Protein AF-A0A9E1QFS7-F1 (afdb_monomer_lite)

Structure (mmCIF, N/CA/C/O backbone):
data_AF-A0A9E1QFS7-F1
#
_entry.id   AF-A0A9E1QFS7-F1
#
loop_
_atom_site.group_PDB
_atom_site.id
_atom_site.type_symbol
_atom_site.label_atom_id
_atom_site.label_alt_id
_atom_site.label_comp_id
_atom_site.label_asym_id
_atom_site.label_entity_id
_atom_site.label_seq_id
_atom_site.pdbx_PDB_ins_code
_atom_site.Cartn_x
_atom_site.Cartn_y
_atom_site.Cartn_z
_atom_site.occupancy
_atom_site.B_iso_or_equiv
_atom_site.auth_seq_id
_atom_site.auth_comp_id
_atom_site.auth_asym_id
_atom_site.auth_atom_id
_atom_site.pdbx_PDB_model_num
ATOM 1 N N . MET A 1 1 ? -72.960 -19.711 22.362 1.00 48.50 1 MET A N 1
ATOM 2 C CA . MET A 1 1 ? -72.452 -19.392 21.013 1.00 48.50 1 MET A CA 1
ATOM 3 C C . MET A 1 1 ? -71.743 -18.074 21.168 1.00 48.50 1 MET A C 1
ATOM 5 O O . MET A 1 1 ? -72.403 -17.072 21.393 1.00 48.50 1 MET A O 1
ATOM 9 N N . THR A 1 2 ? -70.423 -18.140 21.259 1.00 53.25 2 THR A N 1
ATOM 10 C CA . THR A 1 2 ? -69.568 -17.031 21.676 1.00 53.25 2 THR A CA 1
ATOM 11 C C . THR A 1 2 ? -68.681 -16.720 20.483 1.00 53.25 2 THR A C 1
ATOM 13 O O . THR A 1 2 ? -67.908 -17.585 20.073 1.00 53.25 2 THR A O 1
ATOM 16 N N . ASP A 1 3 ? -68.875 -15.545 19.893 1.00 52.28 3 ASP A N 1
ATOM 17 C CA . ASP A 1 3 ? -68.032 -15.009 1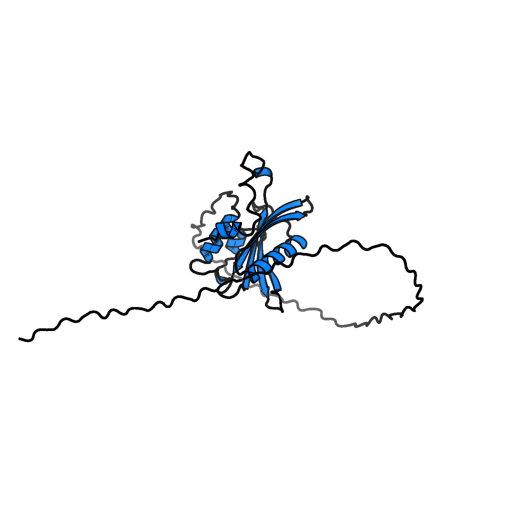8.825 1.00 52.28 3 ASP A CA 1
ATOM 18 C C . ASP A 1 3 ? -66.628 -14.702 19.367 1.00 52.28 3 ASP A C 1
ATOM 20 O O . ASP A 1 3 ? -66.515 -14.090 20.434 1.00 52.28 3 ASP A O 1
ATOM 24 N N . PRO A 1 4 ? -65.551 -15.106 18.673 1.00 66.25 4 PRO A N 1
ATOM 25 C CA . PRO A 1 4 ? -64.217 -14.599 18.945 1.00 66.25 4 PRO A CA 1
ATOM 26 C C . PRO A 1 4 ? -63.925 -13.324 18.135 1.00 66.25 4 PRO A C 1
ATOM 28 O O . PRO A 1 4 ? -64.007 -13.309 16.907 1.00 66.25 4 PRO A O 1
ATOM 31 N N . ASP A 1 5 ? -63.539 -12.276 18.863 1.00 63.22 5 ASP A N 1
ATOM 32 C CA . ASP A 1 5 ? -63.025 -11.000 18.357 1.00 63.22 5 ASP A CA 1
ATOM 33 C C . ASP A 1 5 ? -61.701 -11.145 17.569 1.00 63.22 5 ASP A C 1
ATOM 35 O O . ASP A 1 5 ? -60.875 -12.013 17.877 1.00 63.22 5 ASP A O 1
ATOM 39 N N . PRO A 1 6 ? -61.440 -10.257 16.588 1.00 64.56 6 PRO A N 1
ATOM 40 C CA . PRO A 1 6 ? -60.217 -10.254 15.795 1.00 64.56 6 PRO A CA 1
ATOM 41 C C . PRO A 1 6 ? -59.051 -9.545 16.508 1.00 64.56 6 PRO A C 1
ATOM 43 O O . PRO A 1 6 ? -59.147 -8.397 16.940 1.00 64.56 6 PRO A O 1
ATOM 46 N N . ILE A 1 7 ? -57.900 -10.219 16.562 1.00 61.34 7 ILE A N 1
ATOM 47 C CA . ILE A 1 7 ? -56.630 -9.672 17.057 1.00 61.34 7 ILE A CA 1
ATOM 48 C C . ILE A 1 7 ? -56.008 -8.785 15.968 1.00 61.34 7 ILE A C 1
ATOM 50 O O . ILE A 1 7 ? -55.655 -9.256 14.887 1.00 61.34 7 ILE A O 1
ATOM 54 N N . ALA A 1 8 ? -55.860 -7.495 16.267 1.00 60.38 8 ALA A N 1
ATOM 55 C CA . ALA A 1 8 ? -55.142 -6.533 15.438 1.00 60.38 8 ALA A CA 1
ATOM 56 C C . ALA A 1 8 ? -53.611 -6.725 15.543 1.00 60.38 8 ALA A C 1
ATOM 58 O O . ALA A 1 8 ? -53.103 -6.952 16.643 1.00 60.38 8 ALA A O 1
ATOM 59 N N . PRO A 1 9 ? -52.845 -6.582 14.444 1.00 59.72 9 PRO A N 1
ATOM 60 C CA . PRO A 1 9 ? -51.388 -6.594 14.501 1.00 59.72 9 PRO A CA 1
ATOM 61 C C . PRO A 1 9 ? -50.826 -5.222 14.911 1.00 59.72 9 PRO A C 1
ATOM 63 O O . PRO A 1 9 ? -50.999 -4.213 14.223 1.00 59.72 9 PRO A O 1
ATOM 66 N N . SER A 1 10 ? -50.115 -5.206 16.037 1.00 54.34 10 SER A N 1
ATOM 67 C CA . SER A 1 10 ? -49.333 -4.075 16.541 1.00 54.34 10 SER A CA 1
ATOM 68 C C . SER A 1 10 ? -48.181 -3.740 15.588 1.00 54.34 10 SER A C 1
ATOM 70 O O . SER A 1 10 ? -47.276 -4.541 15.373 1.00 54.34 10 SER A O 1
ATOM 72 N N . ASN A 1 11 ? -48.217 -2.538 15.019 1.00 49.16 11 ASN A N 1
ATOM 73 C CA . ASN A 1 11 ? -47.216 -2.017 14.094 1.00 49.16 11 ASN A CA 1
ATOM 74 C C . ASN A 1 11 ? -46.148 -1.231 14.883 1.00 49.16 11 ASN A C 1
ATOM 76 O O . ASN A 1 11 ? -46.324 -0.043 15.167 1.00 49.16 11 ASN A O 1
ATOM 80 N N . GLU A 1 12 ? -45.058 -1.895 15.282 1.00 58.47 12 GLU A N 1
ATOM 81 C CA . GLU A 1 12 ? -43.892 -1.249 15.903 1.00 58.47 12 GLU A CA 1
ATOM 82 C C . GLU A 1 12 ? -43.137 -0.398 14.872 1.00 58.47 12 GLU A C 1
ATOM 84 O O . GLU A 1 12 ? -42.269 -0.858 14.128 1.00 58.47 12 GLU A O 1
ATOM 89 N N . ARG A 1 13 ? -43.453 0.898 14.840 1.00 55.53 13 ARG A N 1
ATOM 90 C CA . ARG A 1 13 ? -42.687 1.900 14.094 1.00 55.53 13 ARG A CA 1
ATOM 91 C C . ARG A 1 13 ? -41.355 2.169 14.798 1.00 55.53 13 ARG A C 1
ATOM 93 O O . ARG A 1 13 ? -41.271 3.045 15.656 1.00 55.53 13 ARG A O 1
ATOM 100 N N . LYS A 1 14 ? -40.296 1.465 14.389 1.00 59.06 14 LYS A N 1
ATOM 101 C CA . LYS A 1 14 ? -38.903 1.828 14.705 1.00 59.06 14 LYS A CA 1
ATOM 102 C C . LYS A 1 14 ? -38.615 3.247 14.197 1.00 59.06 14 LYS A C 1
ATOM 104 O O . LYS A 1 14 ? -38.605 3.504 12.997 1.00 59.06 14 LYS A O 1
ATOM 109 N N . HIS A 1 15 ? -38.416 4.182 15.122 1.00 52.28 15 HIS A N 1
ATOM 110 C CA . HIS A 1 15 ? -37.942 5.532 14.829 1.00 52.28 15 HIS A CA 1
ATOM 111 C C . HIS A 1 15 ? -36.442 5.491 14.517 1.00 52.28 15 HIS A C 1
ATOM 113 O O . HIS A 1 15 ? -35.615 5.429 15.424 1.00 52.28 15 HIS A O 1
ATOM 119 N N . CYS A 1 16 ? -36.087 5.552 13.234 1.00 50.88 16 CYS A N 1
ATOM 120 C CA . CYS A 1 16 ? -34.724 5.867 12.819 1.00 50.88 16 CYS A CA 1
ATOM 121 C C . CYS A 1 16 ? -34.467 7.355 13.088 1.00 50.88 16 CYS A C 1
ATOM 123 O O . CYS A 1 16 ? -35.039 8.225 12.432 1.00 50.88 16 CYS A O 1
ATOM 125 N N . ARG A 1 17 ? -33.623 7.653 14.080 1.00 52.75 17 ARG A N 1
ATOM 126 C CA . ARG A 1 17 ? -33.055 8.994 14.256 1.00 52.75 17 ARG A CA 1
ATOM 127 C C . ARG A 1 17 ? -32.056 9.263 13.119 1.00 52.75 17 ARG A C 1
ATOM 129 O O . ARG A 1 17 ? -31.191 8.419 12.900 1.00 52.75 17 ARG A O 1
ATOM 136 N N . PRO A 1 18 ? -32.124 10.414 12.431 1.00 51.78 18 PRO A N 1
ATOM 137 C CA . PRO A 1 18 ? -31.073 10.826 11.510 1.00 51.78 18 PRO A CA 1
ATOM 138 C C . PRO A 1 18 ? -29.811 11.208 12.296 1.00 51.78 18 PRO A C 1
ATOM 140 O O . PRO A 1 18 ? -29.883 11.927 13.296 1.00 51.78 18 PRO A O 1
ATOM 143 N N . ALA A 1 19 ? -28.660 10.703 11.853 1.00 46.41 19 ALA A N 1
ATOM 144 C CA . ALA A 1 19 ? -27.355 11.075 12.386 1.00 46.41 19 ALA A CA 1
ATOM 145 C C . ALA A 1 19 ? -27.037 12.550 12.056 1.00 46.41 19 ALA A C 1
ATOM 147 O O . ALA A 1 19 ? -27.406 13.027 10.978 1.00 46.41 19 ALA A O 1
ATOM 148 N N . PRO A 1 20 ? -26.369 13.294 12.955 1.00 48.88 20 PRO A N 1
ATOM 149 C CA . PRO A 1 20 ? -25.991 14.676 12.693 1.00 48.88 20 PRO A CA 1
ATOM 150 C C . PRO A 1 20 ? -24.904 14.740 11.611 1.00 48.88 20 PRO A C 1
ATOM 152 O O . PRO A 1 20 ? -23.843 14.134 11.739 1.00 48.88 20 PRO A O 1
ATOM 155 N N . ALA A 1 21 ? -25.173 15.507 10.554 1.00 43.22 21 ALA A N 1
ATOM 156 C CA . ALA A 1 21 ? -24.196 15.859 9.535 1.00 43.22 21 ALA A CA 1
ATOM 157 C C . ALA A 1 21 ? -23.046 16.659 10.171 1.00 43.22 21 ALA A C 1
ATOM 159 O O . ALA A 1 21 ? -23.251 17.754 10.699 1.00 43.22 21 ALA A O 1
ATOM 160 N N . ALA A 1 22 ? -21.833 16.110 10.129 1.00 40.28 22 ALA A N 1
ATOM 161 C CA . ALA A 1 22 ? -20.629 16.821 10.526 1.00 40.28 22 ALA A CA 1
ATOM 162 C C . ALA A 1 22 ? -20.235 17.808 9.416 1.00 40.28 22 ALA A C 1
ATOM 164 O O . ALA A 1 22 ? -19.680 17.434 8.384 1.00 40.28 22 ALA A O 1
ATOM 165 N N . SER A 1 23 ? -20.541 19.086 9.629 1.00 40.53 23 SER A N 1
ATOM 166 C CA . SER A 1 23 ? -20.093 20.195 8.785 1.00 40.53 23 SER A CA 1
ATOM 167 C C . SER A 1 23 ? -18.574 20.379 8.886 1.00 40.53 23 SER A C 1
ATOM 169 O O . SER A 1 23 ? -18.074 21.002 9.824 1.00 40.53 23 SER A O 1
ATOM 171 N N . LEU A 1 24 ? -17.829 19.890 7.893 1.00 40.31 24 LEU A N 1
ATOM 172 C CA . LEU A 1 24 ? -16.419 20.233 7.685 1.00 40.31 24 LEU A CA 1
ATOM 173 C C . LEU A 1 24 ? -16.318 21.657 7.127 1.00 40.31 24 LEU A C 1
ATOM 175 O O . LEU A 1 24 ? -16.400 21.888 5.922 1.00 40.31 24 LEU A O 1
ATOM 179 N N . THR A 1 25 ? -16.147 22.629 8.022 1.00 39.56 25 THR A N 1
ATOM 180 C CA . THR A 1 25 ? -15.931 24.030 7.649 1.00 39.56 25 THR A CA 1
ATOM 181 C C . THR A 1 25 ? -14.449 24.383 7.785 1.00 39.56 25 THR A C 1
ATOM 183 O O . THR A 1 25 ? -13.892 24.311 8.874 1.00 39.56 25 THR A O 1
ATOM 186 N N . ARG A 1 26 ? -13.864 24.848 6.671 1.00 38.81 26 ARG A N 1
ATOM 187 C CA . ARG A 1 26 ? -12.642 25.672 6.545 1.00 38.81 26 ARG A CA 1
ATOM 188 C C . ARG A 1 26 ? -11.303 25.077 7.009 1.00 38.81 26 ARG A C 1
ATOM 190 O O . ARG A 1 26 ? -10.834 25.320 8.116 1.00 38.81 26 ARG A O 1
ATOM 197 N N . VAL A 1 27 ? -10.579 24.498 6.050 1.00 37.56 27 VAL A N 1
ATOM 198 C CA . VAL A 1 27 ? -9.108 24.508 6.058 1.00 37.56 27 VAL A CA 1
ATOM 199 C C . VAL A 1 27 ? -8.636 25.869 5.536 1.00 37.56 27 VAL A C 1
ATOM 201 O O . VAL A 1 27 ? -8.968 26.277 4.425 1.00 37.56 27 VAL A O 1
ATOM 204 N N . SER A 1 28 ? -7.903 26.595 6.379 1.00 38.22 28 SER A N 1
ATOM 205 C CA . SER A 1 28 ? -7.243 27.860 6.052 1.00 38.22 28 SER A CA 1
ATOM 206 C C . SER A 1 28 ? -5.895 27.566 5.396 1.00 38.22 28 SER A C 1
ATOM 208 O O . SER A 1 28 ? -5.009 26.990 6.028 1.00 38.22 28 SER A O 1
ATOM 210 N N . ILE A 1 29 ? -5.743 27.944 4.128 1.00 42.44 29 ILE A N 1
ATOM 211 C CA . ILE A 1 29 ? -4.489 27.814 3.384 1.00 42.44 29 ILE A CA 1
ATOM 212 C C . ILE A 1 29 ? -3.597 28.993 3.786 1.00 42.44 29 ILE A C 1
ATOM 214 O O . ILE A 1 29 ? -3.782 30.115 3.316 1.00 42.44 29 ILE A O 1
ATOM 218 N N . ARG A 1 30 ? -2.631 28.765 4.684 1.00 39.31 30 ARG A N 1
ATOM 219 C CA . ARG A 1 30 ? -1.521 29.707 4.873 1.00 39.31 30 ARG A CA 1
ATOM 220 C C . ARG A 1 30 ? -0.539 29.506 3.723 1.00 39.31 30 ARG A C 1
ATOM 222 O O . ARG A 1 30 ? 0.149 28.492 3.669 1.00 39.31 30 ARG A O 1
ATOM 229 N N . GLY A 1 31 ? -0.524 30.467 2.802 1.00 38.50 31 GLY A N 1
ATOM 230 C CA . GLY A 1 31 ? 0.455 30.549 1.724 1.00 38.50 31 GLY A CA 1
ATOM 231 C C . GLY A 1 31 ? 1.879 30.594 2.274 1.00 38.50 31 GLY A C 1
ATOM 232 O O . GLY A 1 31 ? 2.159 31.285 3.254 1.00 38.50 31 GLY A O 1
ATOM 233 N N . ALA A 1 32 ? 2.761 29.825 1.644 1.00 37.59 32 ALA A N 1
ATOM 234 C CA . ALA A 1 32 ? 4.184 29.823 1.925 1.00 37.59 32 ALA A CA 1
ATOM 235 C C . ALA A 1 32 ? 4.792 31.159 1.478 1.00 37.59 32 ALA A C 1
ATOM 237 O O . ALA A 1 32 ? 4.839 31.472 0.289 1.00 37.59 32 ALA A O 1
ATOM 238 N N . THR A 1 33 ? 5.253 31.956 2.437 1.00 43.12 33 THR A N 1
ATOM 239 C CA . THR A 1 33 ? 6.097 33.118 2.169 1.00 43.12 33 THR A CA 1
ATOM 240 C C . THR A 1 33 ? 7.484 32.615 1.770 1.00 43.12 33 THR A C 1
ATOM 242 O O . THR A 1 33 ? 8.180 31.976 2.556 1.00 43.12 33 THR A O 1
ATOM 245 N N . GLN A 1 34 ? 7.851 32.886 0.524 1.00 59.44 34 GLN A N 1
ATOM 246 C CA . GLN A 1 34 ? 9.140 32.601 -0.098 1.00 59.44 34 GLN A CA 1
ATOM 247 C C . GLN A 1 34 ? 10.301 33.249 0.690 1.00 59.44 34 GLN A C 1
ATOM 249 O O . GLN A 1 34 ? 10.239 34.453 0.963 1.00 59.44 34 GLN A O 1
ATOM 254 N N . PRO A 1 35 ? 11.366 32.510 1.058 1.00 51.75 35 PRO A N 1
ATOM 255 C CA . PRO A 1 35 ? 12.533 33.107 1.694 1.00 51.75 35 PRO A CA 1
ATOM 256 C C . PRO A 1 35 ? 13.345 33.916 0.670 1.00 51.75 35 PRO A C 1
ATOM 258 O O . PRO A 1 35 ? 13.702 33.430 -0.402 1.00 51.75 35 PRO A O 1
ATOM 261 N N . ARG A 1 36 ? 13.603 35.183 1.014 1.00 57.09 36 ARG A N 1
ATOM 262 C CA . ARG A 1 36 ? 14.487 36.112 0.293 1.00 57.09 36 ARG A CA 1
ATOM 263 C C . ARG A 1 36 ? 15.952 35.652 0.404 1.00 57.09 36 ARG A C 1
ATOM 265 O O . ARG A 1 36 ? 16.328 35.167 1.472 1.00 57.09 36 ARG A O 1
ATOM 272 N N . PRO A 1 37 ? 16.786 35.855 -0.632 1.00 60.16 37 PRO A N 1
ATOM 273 C CA . PRO A 1 37 ? 18.226 35.644 -0.520 1.00 60.16 37 PRO A CA 1
ATOM 274 C C . PRO A 1 37 ? 18.852 36.661 0.456 1.00 60.16 37 PRO A C 1
ATOM 276 O O . PRO A 1 37 ? 18.357 37.791 0.546 1.00 60.16 37 PRO A O 1
ATOM 279 N N . PRO A 1 38 ? 19.901 36.271 1.202 1.00 64.44 38 PRO A N 1
ATOM 280 C CA . PRO A 1 38 ? 20.582 37.157 2.134 1.00 64.44 38 PRO A CA 1
ATOM 281 C C . PRO A 1 38 ? 21.403 38.213 1.388 1.00 64.44 38 PRO A C 1
ATOM 283 O O . PRO A 1 38 ? 22.142 37.909 0.456 1.00 64.44 38 PRO A O 1
ATOM 286 N N . ASP A 1 39 ? 21.218 39.452 1.832 1.00 55.94 39 ASP A N 1
ATOM 287 C CA . ASP A 1 39 ? 21.938 40.652 1.421 1.00 55.94 39 ASP A CA 1
ATOM 288 C C . ASP A 1 39 ? 23.352 40.623 2.021 1.00 55.94 39 ASP A C 1
ATOM 290 O O . ASP A 1 39 ? 23.534 40.373 3.218 1.00 55.94 39 ASP A O 1
ATOM 294 N N . GLU A 1 40 ? 24.349 40.843 1.171 1.00 62.44 40 GLU A N 1
ATOM 295 C CA . GLU A 1 40 ? 25.761 40.928 1.520 1.00 62.44 40 GLU A CA 1
ATOM 296 C C . GLU A 1 40 ? 26.015 42.222 2.298 1.00 62.44 40 GLU A C 1
ATOM 298 O O . GLU A 1 40 ? 26.059 43.302 1.710 1.00 62.44 40 GLU A O 1
ATOM 303 N N . ARG A 1 41 ? 26.233 42.134 3.616 1.00 58.72 41 ARG A N 1
ATOM 304 C CA . ARG A 1 41 ? 26.958 43.176 4.356 1.00 58.72 41 ARG A CA 1
ATOM 305 C C . ARG A 1 41 ? 27.907 42.578 5.380 1.00 58.72 41 ARG A C 1
ATOM 307 O O . ARG A 1 41 ? 27.505 41.952 6.356 1.00 58.72 41 ARG A O 1
ATOM 314 N N . GLU A 1 42 ? 29.179 42.811 5.091 1.00 60.06 42 GLU A N 1
ATOM 315 C CA . GLU A 1 42 ? 30.334 42.657 5.956 1.00 60.06 42 GLU A CA 1
ATOM 316 C C . GLU A 1 42 ? 30.135 43.397 7.287 1.00 60.06 42 GLU A C 1
ATOM 318 O O . GLU A 1 42 ? 29.849 44.592 7.302 1.00 60.06 42 GLU A O 1
ATOM 323 N N . GLU A 1 43 ? 30.398 42.717 8.402 1.00 56.34 43 GLU A N 1
ATOM 324 C CA . GLU A 1 43 ? 30.988 43.366 9.570 1.00 56.34 43 GLU A CA 1
ATOM 325 C C . GLU A 1 43 ? 31.938 42.379 10.255 1.00 56.34 43 GLU A C 1
ATOM 327 O O . GLU A 1 43 ? 31.549 41.373 10.849 1.00 56.34 43 GLU A O 1
ATOM 332 N N . VAL A 1 44 ? 33.230 42.653 10.088 1.00 55.66 44 VAL A N 1
ATOM 333 C CA . VAL A 1 44 ? 34.336 41.931 10.708 1.00 55.66 44 VAL A CA 1
ATOM 334 C C . VAL A 1 44 ? 34.369 42.294 12.189 1.00 55.66 44 VAL A C 1
ATOM 336 O O . VAL A 1 44 ? 34.761 43.401 12.546 1.00 55.66 44 VAL A O 1
ATOM 339 N N . VAL A 1 45 ? 34.041 41.341 13.063 1.00 57.44 45 VAL A N 1
ATOM 340 C CA . VAL A 1 45 ? 34.381 41.427 14.489 1.00 57.44 45 VAL A CA 1
ATOM 341 C C . VAL A 1 45 ? 35.228 40.215 14.860 1.00 57.44 45 VAL A C 1
ATOM 343 O O . VAL A 1 45 ? 34.739 39.104 15.044 1.00 57.44 45 VAL A O 1
ATOM 346 N N . HIS A 1 46 ? 36.540 40.443 14.943 1.00 52.16 46 HIS A N 1
ATOM 347 C CA . HIS A 1 46 ? 37.486 39.523 15.564 1.00 52.16 46 HIS A CA 1
ATOM 348 C C . HIS A 1 46 ? 37.189 39.436 17.066 1.00 52.16 46 HIS A C 1
ATOM 350 O O . HIS A 1 46 ? 37.460 40.380 17.808 1.00 52.16 46 HIS A O 1
ATOM 356 N N . VAL A 1 47 ? 36.690 38.288 17.523 1.00 56.66 47 VAL A N 1
ATOM 357 C CA . VAL A 1 47 ? 36.671 37.932 18.946 1.00 56.66 47 VAL A CA 1
ATOM 358 C C . VAL A 1 47 ? 37.611 36.752 19.149 1.00 56.66 47 VAL A C 1
ATOM 360 O O . VAL A 1 47 ? 37.304 35.613 18.809 1.00 56.66 47 VAL A O 1
ATOM 363 N N . TYR A 1 48 ? 38.785 37.046 19.703 1.00 56.44 48 TYR A N 1
ATOM 364 C CA . TYR A 1 48 ? 39.671 36.049 20.290 1.00 56.44 48 TYR A CA 1
ATOM 365 C C . TYR A 1 48 ? 39.013 35.520 21.568 1.00 56.44 48 TYR A C 1
ATOM 367 O O . TYR A 1 48 ? 38.759 36.287 22.495 1.00 56.44 48 TYR A O 1
ATOM 375 N N . GLY A 1 49 ? 38.722 34.220 21.619 1.00 45.38 49 GLY A N 1
ATOM 376 C CA . GLY A 1 49 ? 38.011 33.622 22.748 1.00 45.38 49 GLY A CA 1
ATOM 377 C C . GLY A 1 49 ? 38.184 32.110 22.835 1.00 45.38 49 GLY A C 1
ATOM 378 O O . GLY A 1 49 ? 37.287 31.362 22.480 1.00 45.38 49 GLY A O 1
ATOM 379 N N . THR A 1 50 ? 39.366 31.705 23.297 1.00 53.06 50 THR A N 1
ATOM 380 C CA . THR A 1 50 ? 39.611 30.599 24.241 1.00 53.06 50 THR A CA 1
ATOM 381 C C . THR A 1 50 ? 38.906 29.253 23.999 1.00 53.06 50 THR A C 1
ATOM 383 O O . THR A 1 50 ? 37.762 29.038 24.390 1.00 53.06 50 THR A O 1
ATOM 386 N N . SER A 1 51 ? 39.663 28.289 23.472 1.00 50.84 51 SER A N 1
ATOM 387 C CA . SER A 1 51 ? 39.324 26.861 23.467 1.00 50.84 51 SER A CA 1
ATOM 388 C C . SER A 1 51 ? 39.231 26.287 24.889 1.00 50.84 51 SER A C 1
ATOM 390 O O . SER A 1 51 ? 40.202 26.407 25.641 1.00 50.84 51 SER A O 1
ATOM 392 N N . PRO A 1 52 ? 38.160 25.562 25.254 1.00 59.28 52 PRO A N 1
ATOM 393 C CA . PRO A 1 52 ? 38.233 24.576 26.318 1.00 59.28 52 PRO A CA 1
ATOM 394 C C . PRO A 1 52 ? 38.689 23.227 25.745 1.00 59.28 52 PRO A C 1
ATOM 396 O O . PRO A 1 52 ? 38.045 22.626 24.886 1.00 59.28 52 PRO A O 1
ATOM 399 N N . VAL A 1 53 ? 39.834 22.770 26.244 1.00 52.78 53 VAL A N 1
ATOM 400 C CA . VAL A 1 53 ? 40.327 21.395 26.139 1.00 52.78 53 VAL A CA 1
ATOM 401 C C . VAL A 1 53 ? 39.287 20.476 26.784 1.00 52.78 53 VAL A C 1
ATOM 403 O O . VAL A 1 53 ? 39.075 20.544 27.992 1.00 52.78 53 VAL A O 1
ATOM 406 N N . ILE A 1 54 ? 38.620 19.638 25.988 1.00 51.22 54 ILE A N 1
ATOM 407 C CA . ILE A 1 54 ? 37.785 18.551 26.507 1.00 51.22 54 ILE A CA 1
ATOM 408 C C . ILE A 1 54 ? 38.659 17.303 26.568 1.00 51.22 54 ILE A C 1
ATOM 410 O O . ILE A 1 54 ? 39.046 16.721 25.556 1.00 51.22 54 ILE A O 1
ATOM 414 N N . GLU A 1 55 ? 39.000 16.959 27.801 1.00 55.34 55 GLU A N 1
ATOM 415 C CA . GLU A 1 55 ? 39.750 15.789 28.218 1.00 55.34 55 GLU A CA 1
ATOM 416 C C . GLU A 1 55 ? 38.919 14.520 27.976 1.00 55.34 55 GLU A C 1
ATOM 418 O O . GLU A 1 55 ? 37.846 14.324 28.550 1.00 55.34 55 GLU A O 1
ATOM 423 N N . ALA A 1 56 ? 39.408 13.661 27.082 1.00 45.59 56 ALA A N 1
ATOM 424 C CA . ALA A 1 56 ? 38.838 12.351 26.816 1.00 45.59 56 ALA A CA 1
ATOM 425 C C . ALA A 1 56 ? 39.171 11.401 27.976 1.00 45.59 56 ALA A C 1
ATOM 427 O O . ALA A 1 56 ? 40.279 10.871 28.058 1.00 45.59 56 ALA A O 1
ATOM 428 N N . GLN A 1 57 ? 38.207 11.158 28.862 1.00 49.09 57 GLN A N 1
ATOM 429 C CA . GLN A 1 57 ? 38.300 10.068 29.830 1.00 49.09 57 GLN A CA 1
ATOM 430 C C . GLN A 1 57 ? 37.822 8.766 29.183 1.00 49.09 57 GLN A C 1
ATOM 432 O O . GLN A 1 57 ? 36.628 8.502 29.046 1.00 49.09 57 GLN A O 1
ATOM 437 N N . ALA A 1 58 ? 38.791 7.948 28.775 1.00 43.25 58 ALA A N 1
ATOM 438 C CA . ALA A 1 58 ? 38.587 6.552 28.430 1.00 43.25 58 ALA A CA 1
ATOM 439 C C . ALA A 1 58 ? 38.385 5.742 29.721 1.00 43.25 58 ALA A C 1
ATOM 441 O O . ALA A 1 58 ? 39.340 5.440 30.437 1.00 43.25 58 ALA A O 1
ATOM 442 N N . ALA A 1 59 ? 37.136 5.388 30.022 1.00 50.34 59 ALA A N 1
ATOM 443 C CA . ALA A 1 59 ? 36.833 4.407 31.054 1.00 50.34 59 ALA A CA 1
ATOM 444 C C . ALA A 1 59 ? 37.064 2.999 30.493 1.00 50.34 59 ALA A C 1
ATOM 446 O O . ALA A 1 59 ? 36.273 2.460 29.719 1.00 50.34 59 ALA A O 1
ATOM 447 N N . VAL A 1 60 ? 38.192 2.427 30.901 1.00 49.91 60 VAL A N 1
ATOM 448 C CA . VAL A 1 60 ? 38.506 1.003 30.834 1.00 49.91 60 VAL A CA 1
ATOM 449 C C . VAL A 1 60 ? 37.537 0.264 31.758 1.00 49.91 60 VAL A C 1
ATOM 451 O O . VAL A 1 60 ? 37.603 0.429 32.973 1.00 49.91 60 VAL A O 1
ATOM 454 N N . ILE A 1 61 ? 36.662 -0.574 31.202 1.00 53.19 61 ILE A N 1
ATOM 455 C CA . ILE A 1 61 ? 36.059 -1.681 31.950 1.00 53.19 61 ILE A CA 1
ATOM 456 C C . ILE A 1 61 ? 36.395 -2.960 31.198 1.00 53.19 61 ILE A C 1
ATOM 458 O O . ILE A 1 61 ? 35.887 -3.238 30.113 1.00 53.19 61 ILE A O 1
ATOM 462 N N . ALA A 1 62 ? 37.323 -3.693 31.799 1.00 45.75 62 ALA A N 1
ATOM 463 C CA . ALA A 1 62 ? 37.607 -5.075 31.503 1.00 45.75 62 ALA A CA 1
ATOM 464 C C . ALA A 1 62 ? 36.584 -5.989 32.196 1.00 45.75 62 ALA A C 1
ATOM 466 O O . ALA A 1 62 ? 36.013 -5.636 33.226 1.00 45.75 62 ALA A O 1
ATOM 467 N N . ASP A 1 63 ? 36.511 -7.202 31.653 1.00 40.62 63 ASP A N 1
ATOM 468 C CA . ASP A 1 63 ? 36.190 -8.451 32.344 1.00 40.62 63 ASP A CA 1
ATOM 469 C C . ASP A 1 63 ? 34.701 -8.821 32.489 1.00 40.62 63 ASP A C 1
ATOM 471 O O . ASP A 1 63 ? 33.976 -8.328 33.347 1.00 40.62 63 ASP A O 1
ATOM 475 N N . ASN A 1 64 ? 34.242 -9.796 31.700 1.00 43.84 64 ASN A N 1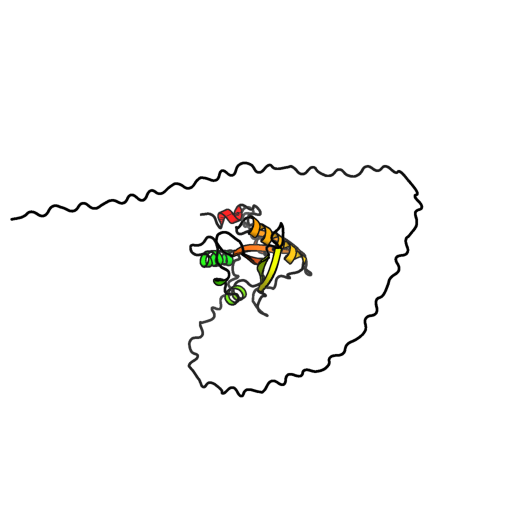
ATOM 476 C CA . ASN A 1 64 ? 34.243 -11.160 32.224 1.00 43.84 64 ASN A CA 1
ATOM 477 C C . ASN A 1 64 ? 33.874 -12.205 31.169 1.00 43.84 64 ASN A C 1
ATOM 479 O O . ASN A 1 64 ? 32.874 -12.132 30.455 1.00 43.84 64 ASN A O 1
ATOM 483 N N . SER A 1 65 ? 34.719 -13.222 31.154 1.00 45.16 65 SER A N 1
ATOM 484 C CA . SER A 1 65 ? 34.567 -14.518 30.517 1.00 45.16 65 SER A CA 1
ATOM 485 C C . SER A 1 65 ? 33.203 -15.165 30.777 1.00 45.16 65 SER A C 1
ATOM 487 O O . SER A 1 65 ? 32.774 -15.281 31.922 1.00 45.16 65 SER A O 1
ATOM 489 N N . ASN A 1 66 ? 32.585 -15.730 29.737 1.00 41.16 66 ASN A N 1
ATOM 490 C CA . ASN A 1 66 ? 31.755 -16.919 29.925 1.00 41.16 66 ASN A CA 1
ATOM 491 C C . ASN A 1 66 ? 31.809 -17.831 28.687 1.00 41.16 66 ASN A C 1
ATOM 493 O O . ASN A 1 66 ? 31.120 -17.579 27.695 1.00 41.16 66 ASN A O 1
ATOM 497 N N . PRO A 1 67 ? 32.651 -18.879 28.697 1.00 51.78 67 PRO A N 1
ATOM 498 C CA . PRO A 1 67 ? 32.633 -19.906 27.677 1.00 51.78 67 PRO A CA 1
ATOM 499 C C . PRO A 1 67 ? 31.650 -21.017 28.075 1.00 51.78 67 PRO A C 1
ATOM 501 O O . PRO A 1 67 ? 31.610 -21.455 29.219 1.00 51.78 67 PRO A O 1
ATOM 504 N N . SER A 1 68 ? 30.989 -21.588 27.069 1.00 43.88 68 SER A N 1
ATOM 505 C CA . SER A 1 68 ? 30.422 -22.948 27.095 1.00 43.88 68 SER A CA 1
ATOM 506 C C . SER A 1 68 ? 29.027 -23.129 27.702 1.00 43.88 68 SER A C 1
ATOM 508 O O . SER A 1 68 ? 28.878 -23.501 28.858 1.00 43.88 68 SER A O 1
ATOM 510 N N . LEU A 1 69 ? 28.005 -23.120 26.842 1.00 45.09 69 LEU A N 1
ATOM 511 C CA . LEU A 1 69 ? 26.901 -24.078 26.961 1.00 45.09 69 LEU A CA 1
ATOM 512 C C . LEU A 1 69 ? 26.578 -24.663 25.583 1.00 45.09 69 LEU A C 1
ATOM 514 O O . LEU A 1 69 ? 25.699 -24.203 24.857 1.00 45.09 69 LEU A O 1
ATOM 518 N N . ARG A 1 70 ? 27.313 -25.724 25.232 1.00 44.47 70 ARG A N 1
ATOM 519 C CA . ARG A 1 70 ? 26.891 -26.697 24.222 1.00 44.47 70 ARG A CA 1
ATOM 520 C C . ARG A 1 70 ? 25.602 -27.360 24.715 1.00 44.47 70 ARG A C 1
ATOM 522 O O . ARG A 1 70 ? 25.654 -28.231 25.579 1.00 44.47 70 ARG A O 1
ATOM 529 N N . ARG A 1 71 ? 24.451 -26.986 24.153 1.00 40.22 71 ARG A N 1
ATOM 530 C CA . ARG A 1 71 ? 23.258 -27.842 24.200 1.00 40.22 71 ARG A CA 1
ATOM 531 C C . ARG A 1 71 ? 23.403 -28.919 23.135 1.00 40.22 71 ARG A C 1
ATOM 533 O O . ARG A 1 71 ? 23.261 -28.661 21.945 1.00 40.22 71 ARG A O 1
ATOM 540 N N . VAL A 1 72 ? 23.716 -30.123 23.596 1.00 46.00 72 VAL A N 1
ATOM 541 C CA . VAL A 1 72 ? 23.526 -31.360 22.843 1.00 46.00 72 VAL A CA 1
ATOM 542 C C . VAL A 1 72 ? 22.021 -31.613 22.801 1.00 46.00 72 VAL A C 1
ATOM 544 O O . VAL A 1 72 ? 21.403 -31.852 23.836 1.00 46.00 72 VAL A O 1
ATOM 547 N N . PHE A 1 73 ? 21.425 -31.510 21.617 1.00 40.84 73 PHE A N 1
ATOM 548 C CA . PHE A 1 73 ? 20.058 -31.963 21.393 1.00 40.84 73 PHE A CA 1
ATOM 549 C C . PHE A 1 73 ? 20.064 -33.493 21.247 1.00 40.84 73 PHE A C 1
ATOM 551 O O . PHE A 1 73 ? 20.848 -34.015 20.451 1.00 40.84 73 PHE A O 1
ATOM 558 N N . PRO A 1 74 ? 19.223 -34.233 21.989 1.00 49.25 74 PRO A N 1
ATOM 559 C CA . PRO A 1 74 ? 19.030 -35.653 21.741 1.00 49.25 74 PRO A CA 1
ATOM 560 C C . PRO A 1 74 ? 18.309 -35.849 20.401 1.00 49.25 74 PRO A C 1
ATOM 562 O O . PRO A 1 74 ? 17.254 -35.266 20.152 1.00 49.25 74 PRO A O 1
ATOM 565 N N . ALA A 1 75 ? 18.894 -36.682 19.540 1.00 43.44 75 ALA A N 1
ATOM 566 C CA . ALA A 1 75 ? 18.292 -37.129 18.294 1.00 43.44 75 ALA A CA 1
ATOM 567 C C . ALA A 1 75 ? 17.032 -37.957 18.598 1.00 43.44 75 ALA A C 1
ATOM 569 O O . ALA A 1 75 ? 17.109 -39.122 18.989 1.00 43.44 75 ALA A O 1
ATOM 570 N N . ALA A 1 76 ? 15.862 -37.344 18.428 1.00 39.97 76 ALA A N 1
ATOM 571 C CA . ALA A 1 76 ? 14.596 -38.054 18.412 1.00 39.97 76 ALA A CA 1
ATOM 572 C C . ALA A 1 76 ? 14.435 -38.740 17.048 1.00 39.97 76 ALA A C 1
ATOM 574 O O . ALA A 1 76 ? 14.151 -38.097 16.036 1.00 39.97 76 ALA A O 1
ATOM 575 N N . ASN A 1 77 ? 14.618 -40.062 17.040 1.00 48.12 77 ASN A N 1
ATOM 576 C CA . ASN A 1 77 ? 14.199 -40.954 15.963 1.00 48.12 77 ASN A CA 1
ATOM 577 C C . ASN A 1 77 ? 12.699 -40.770 15.706 1.00 48.12 77 ASN A C 1
ATOM 579 O O . ASN A 1 77 ? 11.858 -41.373 16.376 1.00 48.12 77 ASN A O 1
ATOM 583 N N . THR A 1 78 ? 12.363 -39.933 14.726 1.00 41.69 78 THR A N 1
ATOM 584 C CA . THR A 1 78 ? 10.986 -39.773 14.269 1.00 41.69 78 THR A CA 1
ATOM 585 C C . THR A 1 78 ? 10.727 -40.796 13.174 1.00 41.69 78 THR A C 1
ATOM 587 O O . THR A 1 78 ? 11.221 -40.716 12.054 1.00 41.69 78 THR A O 1
ATOM 590 N N . ARG A 1 79 ? 9.975 -41.808 13.591 1.00 41.59 79 ARG A N 1
ATOM 591 C CA . ARG A 1 79 ? 9.324 -42.859 12.817 1.00 41.59 79 ARG A CA 1
ATOM 592 C C . ARG A 1 79 ? 8.700 -42.291 11.532 1.00 41.59 79 ARG A C 1
ATOM 594 O O . ARG A 1 79 ? 7.915 -41.350 11.595 1.00 41.59 79 ARG A O 1
ATOM 601 N N . ALA A 1 80 ? 9.033 -42.886 10.389 1.00 43.56 80 ALA A N 1
ATOM 602 C CA . ALA A 1 80 ? 8.431 -42.565 9.099 1.00 43.56 80 ALA A CA 1
ATOM 603 C C . ALA A 1 80 ? 6.906 -42.811 9.126 1.00 43.56 80 ALA A C 1
ATOM 605 O O . ALA A 1 80 ? 6.491 -43.918 9.488 1.00 43.56 80 ALA A O 1
ATOM 606 N N . PRO A 1 81 ? 6.065 -41.838 8.729 1.00 50.28 81 PRO A N 1
ATOM 607 C CA . PRO A 1 81 ? 4.675 -42.101 8.408 1.00 50.28 81 PRO A CA 1
ATOM 608 C C . PRO A 1 81 ? 4.585 -42.670 6.991 1.00 50.28 81 PRO A C 1
ATOM 610 O O . PRO A 1 81 ? 4.861 -42.007 5.991 1.00 50.28 81 PRO A O 1
ATOM 613 N N . THR A 1 82 ? 4.191 -43.934 6.945 1.00 54.53 82 THR A N 1
ATOM 614 C CA . THR A 1 82 ? 3.711 -44.663 5.778 1.00 54.53 82 THR A CA 1
ATOM 615 C C . THR A 1 82 ? 2.568 -43.912 5.088 1.00 54.53 82 THR A C 1
ATOM 617 O O . THR A 1 82 ? 1.583 -43.561 5.729 1.00 54.53 82 THR A O 1
ATOM 620 N N . HIS A 1 83 ? 2.733 -43.699 3.780 1.00 52.25 83 HIS A N 1
ATOM 621 C CA . HIS A 1 83 ? 1.730 -43.459 2.737 1.00 52.25 83 HIS A CA 1
ATOM 622 C C . HIS A 1 83 ? 0.280 -43.201 3.190 1.00 52.25 83 HIS A C 1
ATOM 624 O O . HIS A 1 83 ? -0.483 -44.133 3.437 1.00 52.25 83 HIS A O 1
ATOM 630 N N . ALA A 1 84 ? -0.132 -41.935 3.121 1.00 45.34 84 ALA A N 1
ATOM 631 C CA . ALA A 1 84 ? -1.510 -41.570 2.820 1.00 45.34 84 ALA A CA 1
ATOM 632 C C . ALA A 1 84 ? -1.521 -40.763 1.516 1.00 45.34 84 ALA A C 1
ATOM 634 O O . ALA A 1 84 ? -0.667 -39.909 1.280 1.00 45.34 84 ALA A O 1
ATOM 635 N N . SER A 1 85 ? -2.456 -41.145 0.656 1.00 47.47 85 SER A N 1
ATOM 636 C CA . SER A 1 85 ? -2.637 -40.754 -0.737 1.00 47.47 85 SER A CA 1
ATOM 637 C C . SER A 1 85 ? -2.453 -39.255 -1.003 1.00 47.47 85 SER A C 1
ATOM 639 O O . SER A 1 85 ? -3.124 -38.411 -0.412 1.00 47.47 85 SER A O 1
ATOM 641 N N . ARG A 1 86 ? -1.533 -38.947 -1.921 1.00 52.34 86 ARG A N 1
ATOM 642 C CA . ARG A 1 86 ? -1.128 -37.607 -2.357 1.00 52.34 86 ARG A CA 1
ATOM 643 C C . ARG A 1 86 ? -1.582 -37.412 -3.804 1.00 52.34 86 ARG A C 1
ATOM 645 O O . ARG A 1 86 ? -0.752 -37.254 -4.682 1.00 52.34 86 ARG A O 1
ATOM 652 N N . ASP A 1 87 ? -2.890 -37.456 -4.034 1.00 49.53 87 ASP A N 1
ATOM 653 C CA . ASP A 1 87 ? -3.507 -37.206 -5.345 1.00 49.53 87 ASP A CA 1
ATOM 654 C C . ASP A 1 87 ? -4.666 -36.219 -5.193 1.00 49.53 87 ASP A C 1
ATOM 656 O O . ASP A 1 87 ? -5.838 -36.537 -5.358 1.00 49.53 87 ASP A O 1
ATOM 660 N N . SER A 1 88 ? -4.320 -34.999 -4.789 1.00 45.69 88 SER A N 1
ATOM 661 C CA . SER A 1 88 ? -5.105 -33.770 -4.972 1.00 45.69 88 SER A CA 1
ATO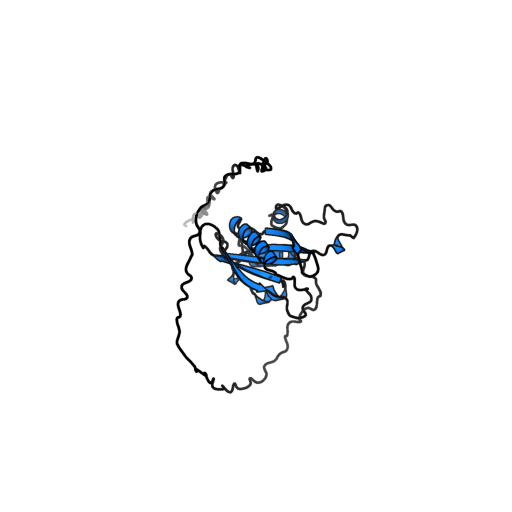M 662 C C . SER A 1 88 ? -4.181 -32.583 -4.702 1.00 45.69 88 SER A C 1
ATOM 664 O O . SER A 1 88 ? -4.436 -31.760 -3.830 1.00 45.69 88 SER A O 1
ATOM 666 N N . ALA A 1 89 ? -3.040 -32.526 -5.397 1.00 44.19 89 ALA A N 1
ATOM 667 C CA . ALA A 1 89 ? -2.321 -31.264 -5.481 1.00 44.19 89 ALA A CA 1
ATOM 668 C C . ALA A 1 89 ? -3.232 -30.304 -6.266 1.00 44.19 89 ALA A C 1
ATOM 670 O O . ALA A 1 89 ? -3.583 -30.634 -7.406 1.00 44.19 89 ALA A O 1
ATOM 671 N N . PRO A 1 90 ? -3.678 -29.173 -5.687 1.00 49.41 90 PRO A N 1
ATOM 672 C CA . PRO A 1 90 ? -4.345 -28.151 -6.474 1.00 49.41 90 PRO A CA 1
ATOM 673 C C . PRO A 1 90 ? -3.392 -27.805 -7.611 1.00 49.41 90 PRO A C 1
ATOM 675 O O . PRO A 1 90 ? -2.208 -27.557 -7.386 1.00 49.41 90 PRO A O 1
ATOM 678 N N . ARG A 1 91 ? -3.885 -27.909 -8.846 1.00 44.12 91 ARG A N 1
ATOM 679 C CA . ARG A 1 91 ? -3.128 -27.528 -10.034 1.00 44.12 91 ARG A CA 1
ATOM 680 C C . ARG A 1 91 ? -2.679 -26.089 -9.810 1.00 44.12 91 ARG A C 1
ATOM 682 O O . ARG A 1 91 ? -3.519 -25.197 -9.847 1.00 44.12 91 ARG A O 1
ATOM 689 N N . CYS A 1 92 ? -1.393 -25.882 -9.524 1.00 44.09 92 CYS A N 1
ATOM 690 C CA . CYS A 1 92 ? -0.800 -24.556 -9.508 1.00 44.09 92 CYS A CA 1
ATOM 691 C C . CYS A 1 92 ? -1.046 -23.990 -10.900 1.00 44.09 92 CYS A C 1
ATOM 693 O O . CYS A 1 92 ? -0.509 -24.505 -11.882 1.00 44.09 92 CYS A O 1
ATOM 695 N N . ILE A 1 93 ? -1.970 -23.040 -10.979 1.00 47.84 93 ILE A N 1
ATOM 696 C CA . ILE A 1 93 ? -2.360 -22.379 -12.210 1.00 47.84 93 ILE A CA 1
ATOM 697 C C . ILE A 1 93 ? -1.091 -21.704 -12.721 1.00 47.84 93 ILE A C 1
ATOM 699 O O . ILE A 1 93 ? -0.639 -20.704 -12.174 1.00 47.84 93 ILE A O 1
ATOM 703 N N . GLY A 1 94 ? -0.472 -22.316 -13.728 1.00 49.16 94 GLY A N 1
ATOM 704 C CA . GLY A 1 94 ? 0.490 -21.640 -14.572 1.00 49.16 94 GLY A CA 1
ATOM 705 C C . GLY A 1 94 ? -0.283 -20.598 -15.355 1.00 49.16 94 GLY A C 1
ATOM 706 O O . GLY A 1 94 ? -0.966 -20.942 -16.316 1.00 49.16 94 GLY A O 1
ATOM 707 N N . GLN A 1 95 ? -0.228 -19.354 -14.907 1.00 49.12 95 GLN A N 1
ATOM 708 C CA . GLN A 1 95 ? -0.577 -18.205 -15.720 1.00 49.12 95 GLN A CA 1
ATOM 709 C C . GLN A 1 95 ? 0.371 -17.076 -15.350 1.00 49.12 95 GLN A C 1
ATOM 711 O O . GLN A 1 95 ? 0.332 -16.544 -14.242 1.00 49.12 95 GLN A O 1
ATOM 716 N N . ASP A 1 96 ? 1.229 -16.763 -16.318 1.00 48.47 96 ASP A N 1
ATOM 717 C CA . ASP A 1 96 ? 2.048 -15.560 -16.454 1.00 48.47 96 ASP A CA 1
ATOM 718 C C . ASP A 1 96 ? 1.164 -14.304 -16.548 1.00 48.47 96 ASP A C 1
ATOM 720 O O . ASP A 1 96 ? 1.203 -13.551 -17.518 1.00 48.47 96 ASP A O 1
ATOM 724 N N . SER A 1 97 ? 0.280 -14.102 -15.583 1.00 51.03 97 SER A N 1
ATOM 725 C CA . SER A 1 97 ? -0.461 -12.859 -15.459 1.00 51.03 97 SER A CA 1
ATOM 726 C C . SER A 1 97 ? 0.384 -11.944 -14.601 1.00 51.03 97 SER A C 1
ATOM 728 O O . SER A 1 97 ? 0.460 -12.130 -13.390 1.00 51.03 97 SER A O 1
ATOM 730 N N . ASP A 1 98 ? 1.037 -10.992 -15.257 1.00 67.44 98 ASP A N 1
ATOM 731 C CA . ASP A 1 98 ? 1.410 -9.719 -14.658 1.00 67.44 98 ASP A CA 1
ATOM 732 C C . ASP A 1 98 ? 0.227 -9.238 -13.803 1.00 67.44 98 ASP A C 1
ATOM 734 O O . ASP A 1 98 ? -0.854 -8.928 -14.316 1.00 67.44 98 ASP A O 1
ATOM 738 N N . ILE A 1 99 ? 0.359 -9.370 -12.482 1.00 75.12 99 ILE A N 1
ATOM 739 C CA . ILE A 1 99 ? -0.733 -9.087 -11.558 1.00 75.12 99 ILE A CA 1
ATOM 740 C C . ILE A 1 99 ? -0.855 -7.573 -11.528 1.00 75.12 99 ILE A C 1
ATOM 742 O O . ILE A 1 99 ? -0.013 -6.886 -10.952 1.00 75.12 99 ILE A O 1
ATOM 746 N N . ALA A 1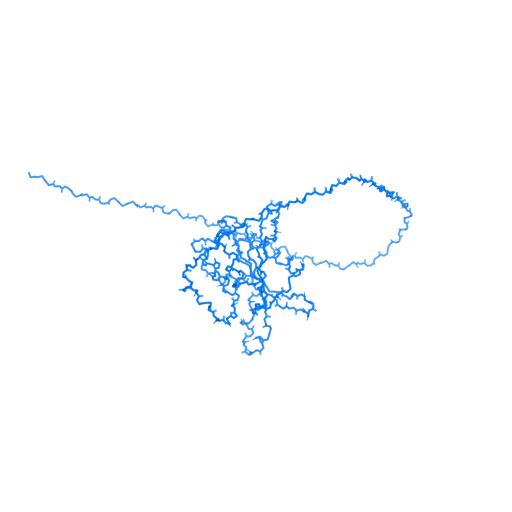 100 ? -1.909 -7.063 -12.164 1.00 83.31 100 ALA A N 1
ATOM 747 C CA . ALA A 1 100 ? -2.182 -5.638 -12.196 1.00 83.31 100 ALA A CA 1
ATOM 748 C C . ALA A 1 100 ? -2.164 -5.068 -10.764 1.00 83.31 100 ALA A C 1
ATOM 750 O O . ALA A 1 100 ? -2.769 -5.673 -9.871 1.00 83.31 100 ALA A O 1
ATOM 751 N N . PRO A 1 101 ? -1.551 -3.893 -10.527 1.00 82.12 101 PRO A N 1
ATOM 752 C CA . PRO A 1 101 ? -1.514 -3.282 -9.199 1.00 82.12 101 PRO A CA 1
ATOM 753 C C . PRO A 1 101 ? -2.901 -3.117 -8.563 1.00 82.12 101 PRO A C 1
ATOM 755 O O . PRO A 1 101 ? -3.021 -3.177 -7.347 1.00 82.12 101 PRO A O 1
ATOM 758 N N . SER A 1 102 ? -3.965 -2.974 -9.362 1.00 81.69 102 SER A N 1
ATOM 759 C CA . SER A 1 102 ? -5.349 -2.905 -8.873 1.00 81.69 102 SER A CA 1
ATOM 760 C C . SER A 1 102 ? -5.832 -4.188 -8.189 1.00 81.69 102 SER A C 1
ATOM 762 O O . SER A 1 102 ? -6.683 -4.109 -7.312 1.00 81.69 102 SER A O 1
ATOM 764 N N . ALA A 1 103 ? -5.265 -5.355 -8.506 1.00 88.25 103 ALA A N 1
ATOM 765 C CA . ALA A 1 103 ? -5.684 -6.621 -7.906 1.00 88.25 103 ALA A CA 1
ATOM 766 C C . ALA A 1 103 ? -5.463 -6.658 -6.382 1.00 88.25 103 ALA A C 1
ATOM 768 O O . ALA A 1 103 ? -6.170 -7.377 -5.675 1.00 88.25 103 ALA A O 1
ATOM 769 N N . ILE A 1 104 ? -4.507 -5.877 -5.854 1.00 90.44 104 ILE A N 1
ATOM 770 C CA . ILE A 1 104 ? -4.317 -5.771 -4.399 1.00 90.44 104 ILE A CA 1
ATOM 771 C C . ILE A 1 104 ? -5.463 -5.016 -3.725 1.00 90.44 104 ILE A C 1
ATOM 773 O O . ILE A 1 104 ? -5.809 -5.309 -2.582 1.00 90.44 104 ILE A O 1
ATOM 777 N N . ILE A 1 105 ? -6.056 -4.056 -4.440 1.00 89.81 105 ILE A N 1
ATOM 778 C CA . ILE A 1 105 ? -7.203 -3.287 -3.966 1.00 89.81 105 ILE A CA 1
ATOM 779 C C . ILE A 1 105 ? -8.409 -4.218 -3.892 1.00 89.81 105 ILE A C 1
ATOM 781 O O . ILE A 1 105 ? -9.029 -4.303 -2.837 1.00 89.81 105 ILE A O 1
ATOM 785 N N . ASP A 1 106 ? -8.655 -4.995 -4.949 1.00 89.88 106 ASP A N 1
ATOM 786 C CA . ASP A 1 106 ? -9.750 -5.970 -4.987 1.00 89.88 106 ASP A CA 1
ATOM 787 C C . ASP A 1 106 ? -9.639 -6.995 -3.846 1.00 89.88 106 ASP A C 1
ATOM 789 O O . ASP A 1 106 ? -10.632 -7.308 -3.185 1.00 89.88 106 ASP A O 1
ATOM 793 N N . LEU A 1 107 ? -8.426 -7.496 -3.562 1.00 90.38 107 LEU A N 1
ATOM 794 C CA . LEU A 1 107 ? -8.214 -8.371 -2.407 1.00 90.38 107 LEU A CA 1
ATOM 795 C C . LEU A 1 107 ? -8.525 -7.643 -1.099 1.00 90.38 107 LEU A C 1
ATOM 797 O O . LEU A 1 107 ? -9.191 -8.201 -0.231 1.00 90.38 107 LEU A O 1
ATOM 801 N N . TRP A 1 108 ? -8.003 -6.434 -0.918 1.00 93.19 108 TRP A N 1
ATOM 802 C CA . TRP A 1 108 ? -8.194 -5.692 0.322 1.00 93.19 108 TRP A CA 1
ATOM 803 C C . TRP A 1 108 ? -9.674 -5.401 0.586 1.00 93.19 108 TRP A C 1
ATOM 805 O O . TRP A 1 108 ? -10.140 -5.609 1.706 1.00 93.19 108 TRP A O 1
ATOM 815 N N . GLU A 1 109 ? -10.426 -5.015 -0.443 1.00 90.94 109 GLU A N 1
ATOM 816 C CA . GLU A 1 109 ? -11.879 -4.840 -0.367 1.00 90.94 109 GLU A CA 1
ATOM 817 C C . GLU A 1 109 ? -12.585 -6.162 -0.050 1.00 90.94 109 GLU A C 1
ATOM 819 O O . GLU A 1 109 ? -13.484 -6.204 0.792 1.00 90.94 109 GLU A O 1
ATOM 824 N N . HIS A 1 110 ? -12.137 -7.268 -0.651 1.00 91.25 110 HIS A N 1
ATOM 825 C CA . HIS A 1 110 ? -12.663 -8.595 -0.344 1.00 91.25 110 HIS A CA 1
ATOM 826 C C . HIS A 1 110 ? -12.430 -8.998 1.122 1.00 91.25 110 HIS A C 1
ATOM 828 O O . HIS A 1 110 ? -13.341 -9.526 1.759 1.00 91.25 110 HIS A O 1
ATOM 834 N N . LEU A 1 111 ? -11.245 -8.722 1.677 1.00 91.12 111 LEU A N 1
ATOM 835 C CA . LEU A 1 111 ? -10.924 -8.981 3.087 1.00 91.12 111 LEU A CA 1
ATOM 836 C C . LEU A 1 111 ? -11.700 -8.052 4.034 1.00 91.12 111 LEU A C 1
ATOM 838 O O . LEU A 1 111 ? -12.098 -8.460 5.131 1.00 91.12 111 LEU A O 1
ATOM 842 N N . ALA A 1 112 ? -11.925 -6.800 3.629 1.00 89.88 112 ALA A N 1
ATOM 843 C CA . ALA A 1 112 ? -12.764 -5.868 4.375 1.00 89.88 112 ALA A CA 1
ATOM 844 C C . ALA A 1 112 ? -14.208 -6.390 4.465 1.00 89.88 112 ALA A C 1
ATOM 846 O O . ALA A 1 112 ? -14.811 -6.334 5.543 1.00 89.88 112 ALA A O 1
ATOM 847 N N . ALA A 1 113 ? -14.708 -6.975 3.370 1.00 88.00 113 ALA A N 1
ATOM 848 C CA . ALA A 1 113 ? -16.064 -7.488 3.210 1.00 88.00 113 ALA A CA 1
ATOM 849 C C . ALA A 1 113 ? -17.115 -6.419 3.567 1.00 88.00 113 ALA A C 1
ATOM 851 O O . ALA A 1 113 ? -17.297 -5.465 2.818 1.00 88.00 113 ALA A O 1
ATOM 852 N N . ASP A 1 114 ? -17.776 -6.557 4.720 1.00 87.94 114 ASP A N 1
ATOM 853 C CA . ASP A 1 114 ? -18.795 -5.619 5.218 1.00 87.94 114 ASP A CA 1
ATOM 854 C C . ASP A 1 114 ? -18.234 -4.560 6.194 1.00 87.94 114 ASP A C 1
ATOM 856 O O . ASP A 1 114 ? -18.993 -3.790 6.787 1.00 87.94 114 ASP A O 1
ATOM 860 N N . ARG A 1 115 ? -16.912 -4.524 6.413 1.00 89.50 115 ARG A N 1
ATOM 861 C CA . ARG A 1 115 ? -16.238 -3.563 7.306 1.00 89.50 115 ARG A CA 1
ATOM 862 C C . ARG A 1 115 ? -15.589 -2.437 6.509 1.00 89.50 115 ARG A C 1
ATOM 864 O O . ARG A 1 115 ? -15.260 -2.593 5.340 1.00 89.50 115 ARG A O 1
ATOM 871 N N . LEU A 1 116 ? -15.297 -1.325 7.188 1.00 86.88 116 LEU A N 1
ATOM 872 C CA . LEU A 1 116 ? -14.508 -0.234 6.600 1.00 86.88 116 LEU A CA 1
ATOM 873 C C . LEU A 1 116 ? -13.072 -0.648 6.246 1.00 86.88 116 LEU A C 1
ATOM 875 O O . LEU A 1 116 ? -12.444 -0.009 5.406 1.00 86.88 116 LEU A O 1
ATOM 879 N N . ARG A 1 117 ? -12.532 -1.665 6.926 1.00 91.62 117 ARG A N 1
ATOM 880 C CA . ARG A 1 117 ? -11.187 -2.201 6.700 1.00 91.62 117 ARG A CA 1
ATOM 881 C C . ARG A 1 117 ? -11.041 -3.617 7.270 1.00 91.62 117 ARG A C 1
ATOM 883 O O . ARG A 1 117 ? -11.772 -3.968 8.202 1.00 91.62 117 ARG A O 1
ATOM 890 N N . PRO A 1 118 ? -10.105 -4.418 6.737 1.00 93.56 118 PRO A N 1
ATOM 891 C CA . PRO A 1 118 ? -9.782 -5.735 7.272 1.00 93.56 118 PRO A CA 1
ATOM 892 C C . PRO A 1 118 ? -9.033 -5.657 8.611 1.00 93.56 118 PRO A C 1
ATOM 894 O O . PRO A 1 118 ? -8.296 -4.701 8.885 1.00 93.56 118 PRO A O 1
ATOM 897 N N . ASP A 1 119 ? -9.196 -6.697 9.430 1.00 94.06 119 ASP A N 1
ATOM 898 C CA . ASP A 1 119 ? -8.362 -6.930 10.608 1.00 94.06 119 ASP A CA 1
ATOM 899 C C . ASP A 1 119 ? -7.049 -7.601 10.172 1.00 94.06 119 ASP A C 1
ATOM 901 O O . ASP A 1 119 ? -6.972 -8.256 9.132 1.00 94.06 119 ASP A O 1
ATOM 905 N N . ILE A 1 120 ? -5.987 -7.456 10.964 1.00 94.19 120 ILE A N 1
ATOM 906 C CA . ILE A 1 120 ? -4.711 -8.113 10.658 1.00 94.19 120 ILE A CA 1
ATOM 907 C C . ILE A 1 120 ? -4.806 -9.645 10.734 1.00 94.19 120 ILE A C 1
ATOM 909 O O . ILE A 1 120 ? -3.990 -10.343 10.143 1.00 94.19 120 ILE A O 1
ATOM 913 N N . SER A 1 121 ? -5.793 -10.187 11.444 1.00 93.88 121 SER A N 1
ATOM 914 C CA . SER A 1 121 ? -6.065 -11.628 11.498 1.00 93.88 121 SER A CA 1
ATOM 915 C C . SER A 1 121 ? -6.659 -12.195 10.205 1.00 93.88 121 SER A C 1
ATOM 917 O O . SER A 1 121 ? -6.517 -13.392 9.961 1.00 93.88 121 SER A O 1
ATOM 919 N N . ASP A 1 122 ? -7.261 -11.352 9.360 1.00 90.88 122 ASP A N 1
ATOM 920 C CA . ASP A 1 122 ? -7.758 -11.741 8.032 1.00 90.88 122 ASP A CA 1
ATOM 921 C C . ASP A 1 122 ? -6.626 -11.833 6.997 1.00 90.88 122 ASP A C 1
ATOM 923 O O . ASP A 1 122 ? -6.797 -12.352 5.894 1.00 90.88 122 ASP A O 1
ATOM 927 N N . PHE A 1 123 ? -5.458 -11.302 7.347 1.00 91.88 123 PHE A N 1
ATOM 928 C CA . PHE A 1 123 ? -4.298 -11.241 6.485 1.00 91.88 123 PHE A CA 1
ATOM 929 C C . PHE A 1 123 ? -3.518 -12.560 6.535 1.00 91.88 123 PHE A C 1
ATOM 931 O O . PHE A 1 123 ? -2.989 -12.940 7.580 1.00 91.88 123 PHE A O 1
ATOM 938 N N . ASP A 1 124 ? -3.382 -13.227 5.387 1.00 92.75 124 ASP A N 1
ATOM 939 C CA . ASP A 1 124 ? -2.480 -14.369 5.221 1.00 92.75 124 ASP A CA 1
ATOM 940 C C . ASP A 1 124 ? -1.153 -13.935 4.564 1.00 92.75 124 ASP A C 1
ATOM 942 O O . ASP A 1 124 ? -1.120 -13.648 3.359 1.00 92.75 124 ASP A O 1
ATOM 946 N N . PRO A 1 125 ? -0.032 -13.938 5.314 1.00 89.56 125 PRO A N 1
ATOM 947 C CA . PRO A 1 125 ? 1.289 -13.604 4.791 1.00 89.56 125 PRO A CA 1
ATOM 948 C C . PRO A 1 125 ? 1.706 -14.433 3.573 1.00 89.56 125 PRO A C 1
ATOM 950 O O . PRO A 1 125 ? 2.426 -13.924 2.713 1.00 89.56 125 PRO A O 1
ATOM 953 N N . ILE A 1 126 ? 1.284 -15.700 3.494 1.00 88.94 126 ILE A N 1
ATOM 954 C CA . ILE A 1 126 ? 1.690 -16.614 2.417 1.00 88.94 126 ILE A CA 1
ATOM 955 C C . ILE A 1 126 ? 1.003 -16.218 1.113 1.00 88.94 126 ILE A C 1
ATOM 957 O O . ILE A 1 126 ? 1.670 -16.079 0.086 1.00 88.94 126 ILE A O 1
ATOM 961 N N . THR A 1 127 ? -0.309 -15.986 1.164 1.00 88.19 127 THR A N 1
ATOM 962 C CA . THR A 1 127 ? -1.086 -15.490 0.022 1.00 88.19 127 THR A CA 1
ATOM 963 C C . THR A 1 127 ? -0.512 -14.172 -0.497 1.00 88.19 127 THR A C 1
ATOM 965 O O . THR A 1 127 ? -0.287 -14.019 -1.698 1.00 88.19 127 THR A O 1
ATOM 968 N N . ILE A 1 128 ? -0.179 -13.243 0.401 1.00 88.94 128 ILE A N 1
ATOM 969 C CA . ILE A 1 128 ? 0.344 -11.930 0.008 1.00 88.94 128 ILE A CA 1
ATOM 970 C C . ILE A 1 128 ? 1.736 -12.034 -0.610 1.00 88.94 128 ILE A C 1
ATOM 972 O O . ILE A 1 128 ? 1.977 -11.436 -1.653 1.00 88.94 128 ILE A O 1
ATOM 976 N N . ALA A 1 129 ? 2.632 -12.836 -0.030 1.00 88.06 129 ALA A N 1
ATOM 977 C CA . ALA A 1 129 ? 3.946 -13.088 -0.619 1.00 88.06 129 ALA A CA 1
ATOM 978 C C . ALA A 1 129 ? 3.855 -13.728 -2.016 1.00 88.06 129 ALA A C 1
ATOM 980 O O . ALA A 1 129 ? 4.703 -13.463 -2.868 1.00 88.06 129 ALA A O 1
ATOM 981 N N . GLY A 1 130 ? 2.848 -14.579 -2.240 1.00 86.31 130 GLY A N 1
ATOM 982 C CA . GLY A 1 130 ? 2.634 -15.263 -3.514 1.00 86.31 130 GLY A CA 1
ATOM 983 C C . GLY A 1 130 ? 2.097 -14.357 -4.622 1.00 86.31 130 GLY A C 1
ATOM 984 O O . GLY A 1 130 ? 2.516 -14.498 -5.768 1.00 86.31 130 GLY A O 1
ATOM 985 N N . HIS A 1 131 ? 1.193 -13.435 -4.290 1.00 86.19 131 HIS A N 1
ATOM 986 C CA . HIS A 1 131 ? 0.490 -12.600 -5.273 1.00 86.19 131 HIS A CA 1
ATOM 987 C C . HIS A 1 131 ? 1.026 -11.167 -5.380 1.00 86.19 131 HIS A C 1
ATOM 989 O O . HIS A 1 131 ? 0.994 -10.585 -6.458 1.00 86.19 131 HIS A O 1
ATOM 995 N N . TRP A 1 132 ? 1.549 -10.603 -4.292 1.00 89.69 132 TRP A N 1
ATOM 996 C CA . TRP A 1 132 ? 2.081 -9.237 -4.244 1.00 89.69 132 TRP A CA 1
ATOM 997 C C . TRP A 1 132 ? 3.466 -9.221 -3.601 1.00 89.69 132 TRP A C 1
ATOM 999 O O . TRP A 1 132 ? 3.657 -8.676 -2.504 1.00 89.69 132 TRP A O 1
ATOM 1009 N N . PRO A 1 133 ? 4.464 -9.809 -4.283 1.00 86.81 133 PRO A N 1
ATOM 1010 C CA . PRO A 1 133 ? 5.850 -9.620 -3.892 1.00 86.81 133 PRO A CA 1
ATOM 1011 C C . PRO A 1 133 ? 6.215 -8.127 -3.949 1.00 86.81 133 PRO A C 1
ATOM 1013 O O . PRO A 1 133 ? 5.604 -7.357 -4.685 1.00 86.81 133 PRO A O 1
ATOM 1016 N N . ASN A 1 134 ? 7.221 -7.708 -3.180 1.00 92.31 134 ASN A N 1
ATOM 1017 C CA . ASN A 1 134 ? 7.583 -6.298 -2.950 1.00 92.31 134 ASN A CA 1
ATOM 1018 C C . ASN A 1 134 ? 6.569 -5.515 -2.093 1.00 92.31 134 ASN A C 1
ATOM 1020 O O . ASN A 1 134 ? 6.397 -4.307 -2.255 1.00 92.31 134 ASN A O 1
ATOM 1024 N N . SER A 1 135 ? 5.913 -6.192 -1.151 1.00 95.19 135 SER A N 1
ATOM 1025 C CA . SER A 1 135 ? 5.037 -5.536 -0.175 1.00 95.19 135 SER A CA 1
ATOM 1026 C C . SER A 1 135 ? 5.730 -5.365 1.180 1.00 95.19 135 SER A C 1
ATOM 1028 O O . SER A 1 135 ? 6.572 -6.173 1.572 1.00 95.19 135 SER A O 1
ATOM 1030 N N . LEU A 1 136 ? 5.363 -4.330 1.929 1.00 96.50 136 LEU A N 1
ATOM 1031 C CA . LEU A 1 136 ? 5.788 -4.092 3.304 1.00 96.50 136 LEU A CA 1
ATOM 1032 C C . LEU A 1 136 ? 4.555 -3.980 4.193 1.00 96.50 136 LEU A C 1
ATOM 1034 O O . LEU A 1 136 ? 3.614 -3.261 3.873 1.00 96.50 136 LEU A O 1
ATOM 1038 N N . LEU A 1 137 ? 4.583 -4.653 5.337 1.00 97.25 137 LEU A N 1
ATOM 1039 C CA . LEU A 1 137 ? 3.608 -4.441 6.397 1.00 97.25 137 LEU A CA 1
ATOM 1040 C C . LEU A 1 137 ? 4.225 -3.526 7.449 1.00 97.25 137 LEU A C 1
ATOM 1042 O O . LEU A 1 137 ? 5.205 -3.890 8.107 1.00 97.25 137 LEU A O 1
ATOM 1046 N N . LEU A 1 138 ? 3.642 -2.346 7.617 1.00 98.00 138 LEU A N 1
ATOM 1047 C CA . LEU A 1 138 ? 4.011 -1.391 8.651 1.00 98.00 138 LEU A CA 1
ATOM 1048 C C . LEU A 1 138 ? 3.093 -1.575 9.857 1.00 98.00 138 LEU A C 1
ATOM 1050 O O . LEU A 1 138 ? 1.877 -1.663 9.704 1.00 98.00 138 LEU A O 1
ATOM 1054 N N . ARG A 1 139 ? 3.663 -1.600 11.060 1.00 97.50 139 ARG A N 1
ATOM 1055 C CA . ARG A 1 139 ? 2.919 -1.566 12.321 1.00 97.50 139 ARG A CA 1
ATOM 1056 C C . ARG A 1 139 ? 2.911 -0.148 12.868 1.00 97.50 139 ARG A C 1
ATOM 1058 O O . ARG A 1 139 ? 3.966 0.485 12.972 1.00 97.50 139 ARG A O 1
ATOM 1065 N N . VAL A 1 140 ? 1.735 0.320 13.264 1.00 97.50 140 VAL A N 1
ATOM 1066 C CA . VAL A 1 140 ? 1.554 1.615 13.916 1.00 97.50 140 VAL A CA 1
ATOM 1067 C C . VAL A 1 140 ? 1.976 1.511 15.378 1.00 97.50 140 VAL A C 1
ATOM 1069 O O . VAL A 1 140 ? 1.584 0.593 16.095 1.00 97.50 140 VAL A O 1
ATOM 1072 N N . SER A 1 141 ? 2.809 2.448 15.828 1.00 96.38 141 SER A N 1
ATOM 1073 C CA . SER A 1 141 ? 3.197 2.582 17.228 1.00 96.38 141 SER A CA 1
ATOM 1074 C C . SER A 1 141 ? 2.758 3.938 17.777 1.00 96.38 141 SER A C 1
ATOM 1076 O O . SER A 1 141 ? 3.074 4.999 17.238 1.00 96.38 141 SER A O 1
ATOM 1078 N N . GLU A 1 142 ? 2.038 3.925 18.896 1.00 89.62 142 GLU A N 1
ATOM 1079 C CA . GLU A 1 142 ? 1.492 5.134 19.534 1.00 89.62 142 GLU A CA 1
ATOM 1080 C C . GLU A 1 142 ? 2.534 5.878 20.388 1.00 89.62 142 GLU A C 1
ATOM 1082 O O . GLU A 1 142 ? 2.279 6.333 21.505 1.00 89.62 142 GLU A O 1
ATOM 1087 N N . ARG A 1 143 ? 3.767 5.993 19.890 1.00 88.69 143 ARG A N 1
ATOM 1088 C CA . ARG A 1 143 ? 4.852 6.648 20.626 1.00 88.69 143 ARG A CA 1
ATOM 1089 C C . ARG A 1 143 ? 4.872 8.149 20.338 1.00 88.69 143 ARG A C 1
ATOM 1091 O O . ARG A 1 143 ? 5.674 8.637 19.549 1.00 88.69 143 ARG A O 1
ATOM 1098 N N . GLY A 1 144 ? 4.022 8.898 21.040 1.00 86.69 144 GLY A N 1
ATOM 1099 C CA . GLY A 1 144 ? 4.087 10.363 21.109 1.00 86.69 144 GLY A CA 1
ATOM 1100 C C . GLY A 1 144 ? 3.021 11.097 20.291 1.00 86.69 144 GLY A C 1
ATOM 1101 O O . GLY A 1 144 ? 1.923 10.600 20.084 1.00 86.69 144 GLY A O 1
ATOM 1102 N N . ARG A 1 145 ? 3.319 12.339 19.873 1.00 89.31 145 ARG A N 1
ATOM 1103 C CA . ARG A 1 145 ? 2.346 13.220 19.186 1.00 89.31 145 ARG A CA 1
ATOM 1104 C C . ARG A 1 145 ? 2.078 12.849 17.726 1.00 89.31 145 ARG A C 1
ATOM 1106 O O . ARG A 1 145 ? 1.118 13.351 17.152 1.00 89.31 145 ARG A O 1
ATOM 1113 N N . ARG A 1 146 ? 2.957 12.063 17.107 1.00 88.38 146 ARG A N 1
ATOM 1114 C CA . ARG A 1 146 ? 2.811 11.582 15.729 1.00 88.38 146 ARG A CA 1
ATOM 1115 C C . ARG A 1 146 ? 2.850 10.058 15.750 1.00 88.38 146 ARG A C 1
ATOM 1117 O O . ARG A 1 146 ? 3.652 9.525 16.517 1.00 88.38 146 ARG A O 1
ATOM 1124 N N . PRO A 1 147 ? 2.039 9.377 14.925 1.00 91.25 147 PRO A N 1
ATOM 1125 C CA . PRO A 1 147 ? 2.093 7.928 14.835 1.00 91.25 147 PRO A CA 1
ATOM 1126 C C . PRO A 1 147 ? 3.488 7.501 14.372 1.00 91.25 147 PRO A C 1
ATOM 1128 O O . PRO A 1 147 ? 3.992 7.958 13.338 1.00 91.25 147 PRO A O 1
ATOM 1131 N N . GLY A 1 148 ? 4.131 6.663 15.180 1.00 94.88 148 GLY A N 1
ATOM 1132 C CA . GLY A 1 148 ? 5.320 5.936 14.773 1.00 94.88 148 GLY A CA 1
ATOM 1133 C C . GLY A 1 148 ? 4.920 4.818 13.817 1.00 94.88 148 GLY A C 1
ATOM 1134 O O . GLY A 1 148 ? 3.826 4.269 13.916 1.00 94.88 148 GLY A O 1
ATOM 1135 N N . LEU A 1 149 ? 5.803 4.493 12.880 1.00 96.50 149 LEU A N 1
ATOM 1136 C CA . LEU A 1 149 ? 5.651 3.335 12.008 1.00 96.50 149 LEU A CA 1
ATOM 1137 C C . LEU A 1 149 ? 6.932 2.528 12.062 1.00 96.50 149 LEU A C 1
ATOM 1139 O O . LEU A 1 149 ? 8.029 3.083 11.979 1.00 96.50 149 LEU A O 1
ATOM 1143 N N . GLU A 1 150 ? 6.769 1.224 12.209 1.00 96.44 150 GLU A N 1
ATOM 1144 C CA . GLU A 1 150 ? 7.854 0.255 12.223 1.00 96.44 150 GLU A CA 1
ATOM 1145 C C . GLU A 1 150 ? 7.580 -0.782 11.135 1.00 96.44 150 GLU A C 1
ATOM 1147 O O . GLU A 1 150 ? 6.448 -1.242 10.987 1.00 96.44 150 GLU A O 1
ATOM 1152 N N . VAL A 1 151 ? 8.604 -1.170 10.374 1.00 96.31 151 VAL A N 1
ATOM 1153 C CA . VAL A 1 151 ? 8.472 -2.257 9.396 1.00 96.31 151 VAL A CA 1
ATOM 1154 C C . VAL A 1 151 ? 8.330 -3.570 10.165 1.00 96.31 151 VAL A C 1
ATOM 1156 O O . VAL A 1 151 ? 9.281 -4.034 10.792 1.00 96.31 151 VAL A O 1
ATOM 1159 N N . ALA A 1 152 ? 7.133 -4.151 10.145 1.00 94.56 152 ALA A N 1
ATOM 1160 C CA . ALA A 1 152 ? 6.833 -5.407 10.825 1.00 94.56 152 ALA A CA 1
ATOM 1161 C C . ALA A 1 152 ? 7.179 -6.616 9.953 1.00 94.56 152 ALA A C 1
ATOM 1163 O O . ALA A 1 152 ? 7.660 -7.631 10.459 1.00 94.56 152 ALA A O 1
ATOM 1164 N N . HIS A 1 153 ? 6.939 -6.509 8.645 1.00 94.25 153 HIS A N 1
ATOM 1165 C CA . HIS A 1 153 ? 7.230 -7.576 7.698 1.00 94.25 153 HIS A CA 1
ATOM 1166 C C . HIS A 1 153 ? 7.558 -7.028 6.310 1.00 94.25 153 HIS A C 1
ATOM 1168 O O . HIS A 1 153 ? 7.038 -5.988 5.908 1.00 94.25 153 HIS A O 1
ATOM 1174 N N . MET A 1 154 ? 8.391 -7.757 5.569 1.00 93.81 154 MET A N 1
ATOM 1175 C CA . MET A 1 154 ? 8.712 -7.468 4.175 1.00 93.81 154 MET A CA 1
ATOM 1176 C C . MET A 1 154 ? 8.489 -8.731 3.345 1.00 93.81 154 MET A C 1
ATOM 1178 O O . MET A 1 154 ? 9.122 -9.759 3.583 1.00 93.81 154 MET A O 1
ATOM 1182 N N . PHE A 1 155 ? 7.593 -8.638 2.370 1.00 91.69 155 PHE A N 1
ATOM 1183 C CA . PHE A 1 155 ? 7.236 -9.709 1.449 1.00 91.69 155 PHE A CA 1
ATOM 1184 C C . PHE A 1 155 ? 8.169 -9.648 0.244 1.00 91.69 155 PHE A C 1
ATOM 1186 O O . PHE A 1 155 ? 7.884 -8.995 -0.760 1.00 91.69 155 PHE A O 1
ATOM 1193 N N . ALA A 1 156 ? 9.329 -10.286 0.375 1.00 85.62 156 ALA A N 1
ATOM 1194 C CA . ALA A 1 156 ? 10.283 -10.377 -0.719 1.00 85.62 156 ALA A CA 1
ATOM 1195 C C . ALA A 1 156 ? 9.770 -11.335 -1.812 1.00 85.62 156 ALA A C 1
ATOM 1197 O O . ALA A 1 156 ? 9.157 -12.355 -1.483 1.00 85.62 156 ALA A O 1
ATOM 1198 N N . PRO A 1 157 ? 10.045 -11.053 -3.099 1.00 82.31 157 PRO A N 1
ATOM 1199 C CA . PRO A 1 157 ? 9.774 -12.004 -4.167 1.00 82.31 157 PRO A CA 1
ATOM 1200 C C . PRO A 1 157 ? 10.497 -13.334 -3.912 1.00 82.31 157 PRO A C 1
ATOM 1202 O O . PRO A 1 157 ? 11.643 -13.331 -3.445 1.00 82.31 157 PRO A O 1
ATOM 1205 N N . PRO A 1 158 ? 9.868 -14.479 -4.234 1.00 79.44 158 PRO A N 1
ATOM 1206 C CA . PRO A 1 158 ? 10.554 -15.761 -4.183 1.00 79.44 158 PRO A CA 1
ATOM 1207 C C . PRO A 1 158 ? 11.764 -15.737 -5.125 1.00 79.44 158 PRO A C 1
ATOM 1209 O O . PRO A 1 158 ? 11.725 -15.136 -6.200 1.00 79.44 158 PRO A O 1
ATOM 1212 N N . ALA A 1 159 ? 12.857 -16.390 -4.728 1.00 78.94 159 ALA A N 1
ATOM 1213 C CA . ALA A 1 159 ? 14.049 -16.476 -5.565 1.00 78.94 159 ALA A CA 1
ATOM 1214 C C . ALA A 1 159 ? 13.701 -17.133 -6.914 1.00 78.94 159 ALA A C 1
ATOM 1216 O O . ALA A 1 159 ? 13.213 -18.261 -6.944 1.00 78.94 159 ALA A O 1
ATOM 1217 N N . GLY A 1 160 ? 13.943 -16.420 -8.019 1.00 75.81 160 GLY A N 1
ATOM 1218 C CA . GLY A 1 160 ? 13.564 -16.867 -9.365 1.00 75.81 160 GLY A CA 1
ATOM 1219 C C . GLY A 1 160 ? 12.091 -16.644 -9.729 1.00 75.81 160 GLY A C 1
ATOM 1220 O O . GLY A 1 160 ? 11.632 -17.202 -10.721 1.00 75.81 160 GLY A O 1
ATOM 1221 N N . GLY A 1 161 ? 11.352 -15.857 -8.940 1.00 75.25 161 GLY A N 1
ATOM 1222 C CA . GLY A 1 161 ? 10.007 -15.405 -9.289 1.00 75.25 161 GLY A CA 1
ATOM 1223 C C . GLY A 1 161 ? 9.987 -14.519 -10.538 1.00 75.25 161 GLY A C 1
ATOM 1224 O O . GLY A 1 161 ? 10.997 -13.930 -10.920 1.00 75.25 161 GLY A O 1
ATOM 1225 N N . LEU A 1 162 ? 8.811 -14.424 -11.162 1.00 69.12 162 LEU A N 1
ATOM 1226 C CA . LEU A 1 162 ? 8.592 -13.662 -12.398 1.00 69.12 162 LEU A CA 1
ATOM 1227 C C . LEU A 1 162 ? 8.750 -12.148 -12.195 1.00 69.12 162 LEU A C 1
ATOM 1229 O O . LEU A 1 162 ? 9.202 -11.434 -13.085 1.00 69.12 162 LEU A O 1
ATOM 1233 N N . THR A 1 163 ? 8.408 -11.652 -11.007 1.00 72.69 163 THR A N 1
ATOM 1234 C CA . THR A 1 163 ? 8.515 -10.234 -10.666 1.00 72.69 163 THR A CA 1
ATOM 1235 C C . THR A 1 163 ? 9.954 -9.878 -10.312 1.00 72.69 163 THR A C 1
ATOM 1237 O O . THR A 1 163 ? 10.514 -10.406 -9.345 1.00 72.69 163 THR A O 1
ATOM 1240 N N . SER A 1 164 ? 10.541 -8.936 -11.051 1.00 77.38 164 SER A N 1
ATOM 1241 C CA . SER A 1 164 ? 11.837 -8.362 -10.691 1.00 77.38 164 SER A CA 1
ATOM 1242 C C . SER A 1 164 ? 11.748 -7.718 -9.307 1.00 77.38 164 SER A C 1
ATOM 1244 O O . SER A 1 164 ? 10.841 -6.930 -9.035 1.00 77.38 164 SER A O 1
ATOM 1246 N N . ALA A 1 165 ? 12.695 -8.046 -8.428 1.00 84.50 165 ALA A N 1
ATOM 1247 C CA . ALA A 1 165 ? 12.791 -7.394 -7.132 1.00 84.50 165 ALA A CA 1
ATOM 1248 C C . ALA A 1 165 ? 13.026 -5.893 -7.332 1.00 84.50 165 ALA A C 1
ATOM 1250 O O . ALA A 1 165 ? 13.935 -5.482 -8.062 1.00 84.50 165 ALA A O 1
ATOM 1251 N N . ILE A 1 166 ? 12.205 -5.066 -6.693 1.00 87.62 166 ILE A N 1
ATOM 1252 C CA . ILE A 1 166 ? 12.452 -3.627 -6.643 1.00 87.62 166 ILE A CA 1
ATOM 1253 C C . ILE A 1 166 ? 13.472 -3.401 -5.524 1.00 87.62 166 ILE A C 1
ATOM 1255 O O . ILE A 1 166 ? 13.249 -3.888 -4.414 1.00 87.62 166 ILE A O 1
ATOM 1259 N N . PRO A 1 167 ? 14.610 -2.732 -5.782 1.00 87.12 167 PRO A N 1
ATOM 1260 C CA . PRO A 1 167 ? 15.557 -2.418 -4.723 1.00 87.12 167 PRO A CA 1
ATOM 1261 C C . PRO A 1 167 ? 14.876 -1.537 -3.671 1.00 87.12 167 PRO A C 1
ATOM 1263 O O . PRO A 1 167 ? 14.511 -0.403 -3.956 1.00 87.12 167 PRO A O 1
ATOM 1266 N N . ILE A 1 168 ? 14.687 -2.068 -2.463 1.00 89.94 168 ILE A N 1
ATOM 1267 C CA . ILE A 1 168 ? 14.140 -1.318 -1.330 1.00 89.94 168 ILE A CA 1
ATOM 1268 C C . ILE A 1 168 ? 15.328 -0.809 -0.515 1.00 89.94 168 ILE A C 1
ATOM 1270 O O . ILE A 1 168 ? 15.881 -1.522 0.325 1.00 89.94 168 ILE A O 1
ATOM 1274 N N . ASP A 1 169 ? 15.762 0.410 -0.815 1.00 91.44 169 ASP A N 1
ATOM 1275 C CA . ASP A 1 169 ? 16.809 1.101 -0.069 1.00 91.44 169 ASP A CA 1
ATOM 1276 C C . ASP A 1 169 ? 16.228 1.988 1.048 1.00 91.44 169 ASP A C 1
ATOM 1278 O O . ASP A 1 169 ? 15.015 2.094 1.235 1.00 91.44 169 ASP A O 1
ATOM 1282 N N . ALA A 1 170 ? 17.102 2.629 1.827 1.00 91.31 170 ALA A N 1
ATOM 1283 C CA . ALA A 1 170 ? 16.675 3.470 2.944 1.00 91.31 170 ALA A CA 1
ATOM 1284 C C . ALA A 1 170 ? 15.805 4.662 2.501 1.00 91.31 170 ALA A C 1
ATOM 1286 O O . ALA A 1 170 ? 14.907 5.056 3.243 1.00 91.31 170 ALA A O 1
ATOM 1287 N N . MET A 1 171 ? 16.044 5.214 1.306 1.00 91.50 171 MET A N 1
ATOM 1288 C CA . MET A 1 171 ? 15.256 6.328 0.767 1.00 91.50 171 MET A CA 1
ATOM 1289 C C . MET A 1 171 ? 13.844 5.874 0.393 1.00 91.50 171 MET A C 1
ATOM 1291 O O . MET A 1 171 ? 12.867 6.519 0.767 1.00 91.50 171 MET A O 1
ATOM 1295 N N . THR A 1 172 ? 13.736 4.725 -0.270 1.00 92.62 172 THR A N 1
ATOM 1296 C CA . THR A 1 172 ? 12.460 4.103 -0.636 1.00 92.62 172 THR A CA 1
ATOM 1297 C C . THR A 1 172 ? 11.645 3.761 0.609 1.00 92.62 172 THR A C 1
ATOM 1299 O O . THR A 1 172 ? 10.444 4.018 0.658 1.00 92.62 172 THR A O 1
ATOM 1302 N N . VAL A 1 173 ? 12.290 3.224 1.651 1.00 94.44 173 VAL A N 1
ATOM 1303 C CA . VAL A 1 173 ? 11.621 2.940 2.929 1.00 94.44 173 VAL A CA 1
ATOM 1304 C C . VAL A 1 173 ? 11.127 4.221 3.600 1.00 94.44 173 VAL A C 1
ATOM 1306 O O . VAL A 1 173 ? 10.002 4.226 4.095 1.00 94.44 173 VAL A O 1
ATOM 1309 N N . ASP A 1 174 ? 11.916 5.300 3.618 1.00 94.69 174 ASP A N 1
ATOM 1310 C CA . ASP A 1 174 ? 11.486 6.575 4.213 1.00 94.69 174 ASP A CA 1
ATOM 1311 C C . ASP A 1 174 ? 10.274 7.166 3.476 1.00 94.69 174 ASP A C 1
ATOM 1313 O O . ASP A 1 174 ? 9.304 7.580 4.117 1.00 94.69 174 ASP A O 1
ATOM 1317 N N . TRP A 1 175 ? 10.272 7.098 2.141 1.00 94.75 175 TRP A N 1
ATOM 1318 C CA . TRP A 1 175 ? 9.120 7.472 1.316 1.00 94.75 175 TRP A CA 1
ATOM 1319 C C . TRP A 1 175 ? 7.873 6.640 1.656 1.00 94.75 175 TRP A C 1
ATOM 1321 O O . TRP A 1 175 ? 6.832 7.203 2.006 1.00 94.75 175 TRP A O 1
ATOM 1331 N N . ILE A 1 176 ? 7.988 5.307 1.670 1.00 96.44 176 ILE A N 1
ATOM 1332 C CA . ILE A 1 176 ? 6.888 4.388 2.017 1.00 96.44 176 ILE A CA 1
ATOM 1333 C C . ILE A 1 176 ? 6.358 4.652 3.436 1.00 96.44 176 ILE A C 1
ATOM 1335 O O . ILE A 1 176 ? 5.146 4.671 3.662 1.00 96.44 176 ILE A O 1
ATOM 1339 N N . VAL A 1 177 ? 7.242 4.893 4.407 1.00 96.75 177 VAL A N 1
ATOM 1340 C CA . VAL A 1 177 ? 6.859 5.246 5.783 1.00 96.75 177 VAL A CA 1
ATOM 1341 C C . VAL A 1 177 ? 6.148 6.601 5.829 1.00 96.75 177 VAL A C 1
ATOM 1343 O O . VAL A 1 177 ? 5.196 6.766 6.597 1.00 96.75 177 VAL A O 1
ATOM 1346 N N . GLY A 1 178 ? 6.566 7.566 5.008 1.00 96.19 178 GLY A N 1
ATOM 1347 C CA . GLY A 1 178 ? 5.861 8.832 4.808 1.00 96.19 178 GLY A CA 1
ATOM 1348 C C . GLY A 1 178 ? 4.406 8.621 4.384 1.00 96.19 178 GLY A C 1
ATOM 1349 O O . GLY A 1 178 ? 3.499 9.133 5.048 1.00 96.19 178 GLY A O 1
ATOM 1350 N N . LEU A 1 179 ? 4.183 7.789 3.363 1.00 97.12 179 LEU A N 1
ATOM 1351 C CA . LEU A 1 179 ? 2.845 7.424 2.877 1.00 97.12 179 LEU A CA 1
ATOM 1352 C C . LEU A 1 179 ? 2.031 6.673 3.932 1.00 97.12 179 LEU A C 1
ATOM 1354 O O . LEU A 1 179 ? 0.861 6.982 4.157 1.00 97.12 179 LEU A O 1
ATOM 1358 N N . GLY A 1 180 ? 2.657 5.741 4.652 1.00 97.19 180 GLY A N 1
ATOM 1359 C CA . GLY A 1 180 ? 2.007 5.040 5.755 1.00 97.19 180 GLY A CA 1
ATOM 1360 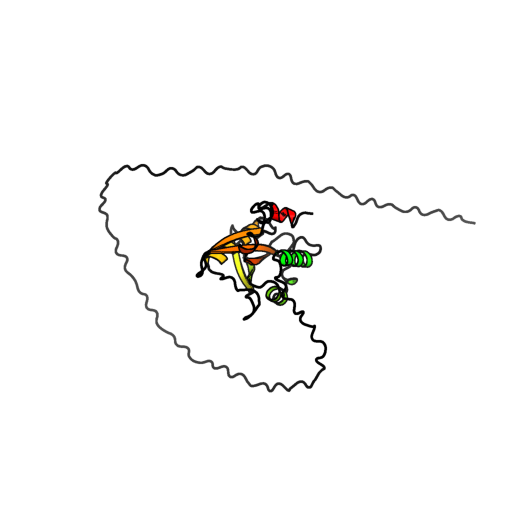C C . GLY A 1 180 ? 1.489 5.999 6.831 1.00 97.19 180 GLY A C 1
ATOM 1361 O O . GLY A 1 180 ? 0.396 5.800 7.360 1.00 97.19 180 GLY A O 1
ATOM 1362 N N . ARG A 1 181 ? 2.220 7.081 7.143 1.00 96.81 181 ARG A N 1
ATOM 1363 C CA . ARG A 1 181 ? 1.748 8.087 8.115 1.00 96.81 181 ARG A CA 1
ATOM 1364 C C . ARG A 1 181 ? 0.525 8.826 7.587 1.00 96.81 181 ARG A C 1
ATOM 1366 O O . ARG A 1 181 ? -0.374 9.120 8.371 1.00 96.81 181 ARG A O 1
ATOM 1373 N N . GLU A 1 182 ? 0.483 9.117 6.289 1.00 96.25 182 GLU A N 1
ATOM 1374 C CA . GLU A 1 182 ? -0.687 9.724 5.651 1.00 96.25 182 GLU A CA 1
ATOM 1375 C C . GLU A 1 182 ? -1.913 8.806 5.744 1.00 96.25 182 GLU A C 1
ATOM 1377 O O . GLU A 1 182 ? -2.981 9.267 6.153 1.00 96.25 182 GLU A O 1
ATOM 1382 N N . VAL A 1 183 ? -1.751 7.505 5.485 1.00 96.50 183 VAL A N 1
ATOM 1383 C CA . VAL A 1 183 ? -2.814 6.498 5.669 1.00 96.50 183 VAL A CA 1
ATOM 1384 C C . VAL A 1 183 ? -3.317 6.474 7.112 1.00 96.50 183 VAL A C 1
ATOM 1386 O O . VAL A 1 183 ? -4.522 6.490 7.340 1.00 96.50 183 VAL A O 1
ATOM 1389 N N . VAL A 1 184 ? -2.426 6.496 8.108 1.00 96.25 184 VAL A N 1
ATOM 1390 C CA . VAL A 1 184 ? -2.833 6.501 9.527 1.00 96.25 184 VAL A CA 1
ATOM 1391 C C . VAL A 1 184 ? -3.594 7.777 9.899 1.00 96.25 184 VAL A C 1
ATOM 1393 O O . VAL A 1 184 ? -4.576 7.713 10.634 1.00 96.25 184 VAL A O 1
ATOM 1396 N N . ILE A 1 185 ? -3.163 8.938 9.398 1.00 94.31 185 ILE A N 1
ATOM 1397 C CA . ILE A 1 185 ? -3.802 10.232 9.691 1.00 94.31 185 ILE A CA 1
ATOM 1398 C C . ILE A 1 185 ? -5.180 10.337 9.031 1.00 94.31 185 ILE A C 1
ATOM 1400 O O . ILE A 1 185 ? -6.110 10.881 9.626 1.00 94.31 185 ILE A O 1
ATOM 1404 N N . THR A 1 186 ? -5.303 9.864 7.792 1.00 94.50 186 THR A N 1
ATOM 1405 C CA . THR A 1 186 ? -6.538 9.975 7.003 1.00 94.50 186 THR A CA 1
ATOM 1406 C C . THR A 1 186 ? -7.507 8.822 7.251 1.00 94.50 186 THR A C 1
ATOM 1408 O O . THR A 1 186 ? -8.709 8.986 7.056 1.00 94.50 186 THR A O 1
ATOM 1411 N N . GLY A 1 187 ? -6.995 7.668 7.683 1.00 94.25 187 GLY A N 1
ATOM 1412 C CA . GLY A 1 187 ? -7.736 6.420 7.835 1.00 94.25 187 GLY A CA 1
ATOM 1413 C C . GLY A 1 187 ? -8.076 5.721 6.516 1.00 94.25 187 GLY A C 1
ATOM 1414 O O . GLY A 1 187 ? -8.787 4.720 6.558 1.00 94.25 187 GLY A O 1
ATOM 1415 N N . GLY A 1 188 ? -7.607 6.233 5.372 1.00 92.38 188 GLY A N 1
ATOM 1416 C CA . GLY A 1 188 ? -7.969 5.751 4.038 1.00 92.38 188 GLY A CA 1
ATOM 1417 C C . GLY A 1 188 ? -6.770 5.298 3.200 1.00 92.38 188 GLY A C 1
ATOM 1418 O O . GLY A 1 188 ? -5.627 5.583 3.558 1.00 92.38 188 GLY A O 1
ATOM 1419 N N . PRO A 1 189 ? -7.024 4.588 2.088 1.00 94.75 189 PRO A N 1
ATOM 1420 C CA . PRO A 1 189 ? -5.978 4.154 1.171 1.00 94.75 189 PRO A CA 1
ATOM 1421 C C . PRO A 1 189 ? -5.291 5.348 0.492 1.00 94.75 189 PRO A C 1
ATOM 1423 O O . PRO A 1 189 ? -5.929 6.356 0.180 1.00 94.75 189 PRO A O 1
ATOM 1426 N N . VAL A 1 190 ? -3.985 5.221 0.250 1.00 95.50 190 VAL A N 1
ATOM 1427 C CA . VAL A 1 190 ? -3.139 6.222 -0.420 1.00 95.50 190 VAL A CA 1
ATOM 1428 C C . VAL A 1 190 ? -2.367 5.550 -1.554 1.00 95.50 190 VAL A C 1
ATOM 1430 O O . VAL A 1 190 ? -2.002 4.383 -1.472 1.00 95.50 190 VAL A O 1
ATOM 1433 N N . HIS A 1 191 ? -2.134 6.289 -2.630 1.00 94.50 191 HIS A N 1
ATOM 1434 C CA . HIS A 1 191 ? -1.442 5.849 -3.828 1.00 94.50 191 HIS A CA 1
ATOM 1435 C C . HIS A 1 191 ? -0.602 7.015 -4.318 1.00 94.50 191 HIS A C 1
ATOM 1437 O O . HIS A 1 191 ? -1.121 8.112 -4.523 1.00 94.50 191 HIS A O 1
ATOM 1443 N N . GLU A 1 192 ? 0.692 6.775 -4.468 1.00 95.06 192 GLU A N 1
ATOM 1444 C CA . GLU A 1 192 ? 1.636 7.768 -4.960 1.00 95.06 192 GLU A CA 1
ATOM 1445 C C . GLU A 1 192 ? 2.602 7.120 -5.948 1.00 95.06 192 GLU A C 1
ATOM 1447 O O . GLU A 1 192 ? 2.884 5.923 -5.873 1.00 95.06 192 GLU A O 1
ATOM 1452 N N . THR A 1 193 ? 3.095 7.917 -6.888 1.00 94.44 193 THR A N 1
ATOM 1453 C CA . THR A 1 193 ? 4.084 7.510 -7.887 1.00 94.44 193 THR A CA 1
ATOM 1454 C C . THR A 1 193 ? 5.270 8.452 -7.816 1.00 94.44 193 THR A C 1
ATOM 1456 O O . THR A 1 193 ? 5.065 9.666 -7.892 1.00 94.44 193 THR A O 1
ATOM 1459 N N . ASP A 1 194 ? 6.480 7.911 -7.733 1.00 94.75 194 ASP A N 1
ATOM 1460 C CA . ASP A 1 194 ? 7.709 8.697 -7.694 1.00 94.75 194 ASP A CA 1
ATOM 1461 C C . ASP A 1 194 ? 8.856 7.991 -8.430 1.00 94.75 194 ASP A C 1
ATOM 1463 O O . ASP A 1 194 ? 8.826 6.783 -8.685 1.00 94.75 194 ASP A O 1
ATOM 1467 N N . ALA A 1 195 ? 9.869 8.766 -8.797 1.00 92.50 195 ALA A N 1
ATOM 1468 C CA . ALA A 1 195 ? 11.078 8.282 -9.436 1.00 92.50 195 ALA A CA 1
ATOM 1469 C C . ALA A 1 195 ? 12.117 7.936 -8.359 1.00 92.50 195 ALA A C 1
ATOM 1471 O O . ALA A 1 195 ? 12.706 8.813 -7.726 1.00 92.50 195 ALA A O 1
ATOM 1472 N N . VAL A 1 196 ? 12.348 6.642 -8.150 1.00 88.81 196 VAL A N 1
ATOM 1473 C CA . VAL A 1 196 ? 13.255 6.137 -7.118 1.00 88.81 196 VAL A CA 1
ATOM 1474 C C . VAL A 1 196 ? 14.662 5.974 -7.702 1.00 88.81 196 VAL A C 1
ATOM 1476 O O . VAL A 1 196 ? 14.832 5.264 -8.700 1.00 88.81 196 VAL A O 1
ATOM 1479 N N . PRO A 1 197 ? 15.701 6.586 -7.106 1.00 85.56 197 PRO A N 1
ATOM 1480 C CA . PRO A 1 197 ? 17.069 6.380 -7.555 1.00 85.56 197 PRO A CA 1
ATOM 1481 C C . PRO A 1 197 ? 17.512 4.942 -7.255 1.00 85.56 197 PRO A C 1
ATOM 1483 O O . PRO A 1 197 ? 17.478 4.492 -6.116 1.00 85.56 197 PRO A O 1
ATOM 1486 N N . THR A 1 198 ? 17.973 4.217 -8.273 1.00 83.81 198 THR A N 1
ATOM 1487 C CA . THR A 1 198 ? 18.562 2.877 -8.124 1.00 83.81 198 THR A CA 1
ATOM 1488 C C . THR A 1 198 ? 20.007 2.867 -8.620 1.00 83.81 198 THR A C 1
ATOM 1490 O O . THR A 1 198 ? 20.450 3.779 -9.322 1.00 83.81 198 THR A O 1
ATOM 1493 N N . SER A 1 199 ? 20.758 1.808 -8.305 1.00 82.00 199 SER A N 1
ATOM 1494 C CA . SER A 1 199 ? 22.123 1.623 -8.825 1.00 82.00 199 SER A CA 1
ATOM 1495 C C . SER A 1 199 ? 22.185 1.539 -10.356 1.00 82.00 199 SER A C 1
ATOM 1497 O O . SER A 1 199 ? 23.224 1.837 -10.939 1.00 82.00 199 SER A O 1
ATOM 1499 N N . SER A 1 200 ? 21.080 1.165 -11.006 1.00 85.38 200 SER A N 1
ATOM 1500 C CA . SER A 1 200 ? 20.919 1.111 -12.465 1.00 85.38 200 SER A CA 1
ATOM 1501 C C . SER A 1 200 ? 20.378 2.403 -13.093 1.00 85.38 200 SER A C 1
ATOM 1503 O O . SER A 1 200 ? 20.220 2.454 -14.309 1.00 85.38 200 SER A O 1
ATOM 1505 N N . GLY A 1 201 ? 20.100 3.441 -12.299 1.00 88.00 201 GLY A N 1
ATOM 1506 C CA . GLY A 1 201 ? 19.454 4.678 -12.748 1.00 88.00 201 GLY A CA 1
ATOM 1507 C C . GLY A 1 201 ? 18.135 4.943 -12.024 1.00 88.00 201 GLY A C 1
ATOM 1508 O O . GLY A 1 201 ? 17.754 4.215 -11.111 1.00 88.00 201 GLY A O 1
ATOM 1509 N N . SER A 1 202 ? 17.431 6.007 -12.399 1.00 89.00 202 SER A N 1
ATOM 1510 C CA . SER A 1 202 ? 16.111 6.283 -11.825 1.00 89.00 202 SER A CA 1
ATOM 1511 C C . SER A 1 202 ? 15.093 5.259 -12.330 1.00 89.00 202 SER A C 1
ATOM 1513 O O . SER A 1 202 ? 15.079 4.956 -13.520 1.00 89.00 202 SER A O 1
ATOM 1515 N N . THR A 1 203 ? 14.272 4.704 -11.441 1.00 90.38 203 THR A N 1
ATOM 1516 C CA . THR A 1 203 ? 13.160 3.809 -11.792 1.00 90.38 203 THR A CA 1
ATOM 1517 C C . THR A 1 203 ? 11.857 4.429 -11.311 1.00 90.38 203 THR A C 1
ATOM 1519 O O . THR A 1 203 ? 11.718 4.728 -10.127 1.00 90.38 203 THR A O 1
ATOM 1522 N N . SER A 1 204 ? 10.897 4.605 -12.215 1.00 93.12 204 SER A N 1
ATOM 1523 C CA . SER A 1 204 ? 9.552 5.058 -11.867 1.00 93.12 204 SER A CA 1
ATOM 1524 C C . SER A 1 204 ? 8.805 3.947 -11.125 1.00 93.12 204 SER A C 1
ATOM 1526 O O . SER A 1 204 ? 8.606 2.847 -11.647 1.00 93.12 204 SER A O 1
ATOM 1528 N N . CYS A 1 205 ? 8.411 4.223 -9.886 1.00 93.75 205 CYS A N 1
ATOM 1529 C CA . CYS A 1 205 ? 7.744 3.281 -8.996 1.00 93.75 205 CYS A CA 1
ATOM 1530 C C . CYS A 1 205 ? 6.434 3.877 -8.477 1.00 93.75 205 CYS A C 1
ATOM 1532 O O . CYS A 1 205 ? 6.315 5.085 -8.277 1.00 93.75 205 CYS A O 1
ATOM 1534 N N . GLY A 1 206 ? 5.448 3.023 -8.222 1.00 94.00 206 GLY A N 1
ATOM 1535 C CA . GLY A 1 206 ? 4.223 3.380 -7.519 1.00 94.00 206 GLY A CA 1
ATOM 1536 C C . GLY A 1 206 ? 4.096 2.624 -6.203 1.00 94.00 206 GLY A C 1
ATOM 1537 O O . GLY A 1 206 ? 4.538 1.481 -6.094 1.00 94.00 206 GLY A O 1
ATOM 1538 N N . VAL A 1 207 ? 3.484 3.256 -5.203 1.00 96.00 207 VAL A N 1
ATOM 1539 C CA . VAL A 1 207 ? 3.176 2.648 -3.904 1.00 96.00 207 VAL A CA 1
ATOM 1540 C C . VAL A 1 207 ? 1.690 2.763 -3.632 1.00 96.00 207 VAL A C 1
ATOM 1542 O O . VAL A 1 207 ? 1.167 3.872 -3.570 1.00 96.00 207 VAL A O 1
ATOM 1545 N N . ILE A 1 208 ? 1.027 1.630 -3.408 1.00 96.31 208 ILE A N 1
ATOM 1546 C CA . ILE A 1 208 ? -0.345 1.570 -2.887 1.00 96.31 208 ILE A CA 1
ATOM 1547 C C . ILE A 1 208 ? -0.260 1.222 -1.401 1.00 96.31 208 ILE A C 1
ATOM 1549 O O . ILE A 1 208 ? 0.267 0.172 -1.042 1.00 96.31 208 ILE A O 1
ATOM 1553 N N . ALA A 1 209 ? -0.761 2.095 -0.533 1.00 97.31 209 ALA A N 1
ATOM 1554 C CA . ALA A 1 209 ? -0.759 1.935 0.914 1.00 97.31 209 ALA A CA 1
ATOM 1555 C C . ALA A 1 209 ? -2.196 1.785 1.438 1.00 97.31 209 ALA A C 1
ATOM 1557 O O . ALA A 1 209 ? -3.035 2.663 1.237 1.00 97.31 209 ALA A O 1
ATOM 1558 N N . LEU A 1 210 ? -2.477 0.670 2.113 1.00 97.19 210 LEU A N 1
ATOM 1559 C CA . LEU A 1 210 ? -3.819 0.237 2.504 1.00 97.19 210 LEU A CA 1
ATOM 1560 C C . LEU A 1 210 ? -3.913 0.056 4.030 1.00 97.19 210 LEU A C 1
ATOM 1562 O O . LEU A 1 210 ? -3.061 -0.627 4.607 1.00 97.19 210 LEU A O 1
ATOM 1566 N N . PRO A 1 211 ? -4.918 0.641 4.708 1.00 97.44 211 PRO A N 1
ATOM 1567 C CA . PRO A 1 211 ? -5.059 0.539 6.159 1.00 97.44 211 PRO A CA 1
ATOM 1568 C C . PRO A 1 211 ? -5.618 -0.821 6.608 1.00 97.44 211 PRO A C 1
ATOM 1570 O O . PRO A 1 211 ? -6.496 -1.393 5.966 1.00 97.44 211 PRO A O 1
ATOM 1573 N N . PHE A 1 212 ? -5.164 -1.289 7.769 1.00 97.06 212 PHE A N 1
ATOM 1574 C CA . PHE A 1 212 ? -5.666 -2.460 8.498 1.00 97.06 212 PHE A CA 1
ATOM 1575 C C . PHE A 1 212 ? -5.923 -2.080 9.962 1.00 97.06 212 PHE A C 1
ATOM 1577 O O . PHE A 1 212 ? -5.191 -1.261 10.529 1.00 97.06 212 PHE A O 1
ATOM 1584 N N . GLY A 1 213 ? -6.929 -2.689 10.588 1.00 95.19 213 GLY A N 1
ATOM 1585 C CA . GLY A 1 213 ? -7.244 -2.479 12.007 1.00 95.19 213 GLY A CA 1
ATOM 1586 C C . GLY A 1 213 ? -8.736 -2.348 12.304 1.00 95.19 213 GLY A C 1
ATOM 1587 O O . GLY A 1 213 ? -9.577 -2.425 11.409 1.00 95.19 213 GLY A O 1
ATOM 1588 N N . ALA A 1 214 ? -9.069 -2.116 13.572 1.00 91.88 214 ALA A N 1
ATOM 1589 C CA . ALA A 1 214 ? -10.452 -1.916 14.024 1.00 91.88 214 ALA A CA 1
ATOM 1590 C C . ALA A 1 214 ? -11.098 -0.685 13.375 1.00 91.88 214 ALA A C 1
ATOM 1592 O O . ALA A 1 214 ? -10.394 0.219 12.976 1.00 91.88 214 ALA A O 1
ATOM 1593 N N . GLU A 1 215 ? -12.423 -0.554 13.328 1.00 85.62 215 GLU A N 1
ATOM 1594 C CA . GLU A 1 215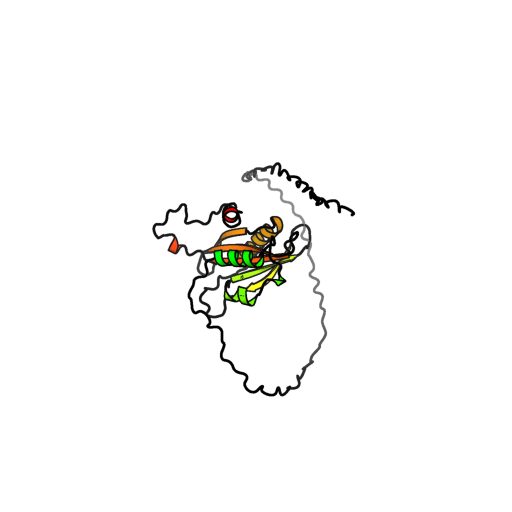 ? -13.126 0.528 12.602 1.00 85.62 215 GLU A CA 1
ATOM 1595 C C . GLU A 1 215 ? -12.703 1.967 12.994 1.00 85.62 215 GLU A C 1
ATOM 1597 O O . GLU A 1 215 ? -12.773 2.895 12.188 1.00 85.62 215 GLU A O 1
ATOM 1602 N N . THR A 1 216 ? -12.180 2.155 14.210 1.00 89.75 216 THR A N 1
ATOM 1603 C CA . THR A 1 216 ? -11.800 3.462 14.772 1.00 89.75 216 THR A CA 1
ATOM 1604 C C . THR A 1 216 ? -10.299 3.774 14.746 1.00 89.75 216 THR A C 1
ATOM 1606 O O . THR A 1 216 ? -9.946 4.952 14.777 1.00 89.75 216 THR A O 1
ATOM 1609 N N . SER A 1 217 ? -9.413 2.774 14.649 1.00 94.12 217 SER A N 1
ATOM 1610 C CA . SER A 1 217 ? -7.948 2.949 14.593 1.00 94.12 217 SER A CA 1
ATOM 1611 C C . SER A 1 217 ? -7.271 2.168 13.459 1.00 94.12 217 SER A C 1
ATOM 1613 O O . SER A 1 217 ? -7.678 1.064 13.108 1.00 94.12 217 SER A O 1
ATOM 1615 N N . VAL A 1 218 ? -6.221 2.748 12.871 1.00 96.75 218 VAL A N 1
ATOM 1616 C CA . VAL A 1 218 ? -5.327 2.026 11.953 1.00 96.75 218 VAL A CA 1
ATOM 1617 C C . VAL A 1 218 ? -4.199 1.431 12.785 1.00 96.75 218 VAL A C 1
ATOM 1619 O O . VAL A 1 218 ? -3.424 2.179 13.379 1.00 96.75 218 VAL A O 1
ATOM 1622 N N . ASP A 1 219 ? -4.100 0.106 12.806 1.00 96.62 219 ASP A N 1
ATOM 1623 C CA . ASP A 1 219 ? -3.085 -0.619 13.577 1.00 96.62 219 ASP A CA 1
ATOM 1624 C C . ASP A 1 219 ? -1.914 -1.050 12.682 1.00 96.62 219 ASP A C 1
ATOM 1626 O O . ASP A 1 219 ? -0.763 -1.127 13.126 1.00 96.62 219 ASP A O 1
ATOM 1630 N N . HIS A 1 220 ? -2.200 -1.306 11.401 1.00 97.88 220 HIS A N 1
ATOM 1631 C CA . HIS A 1 220 ? -1.211 -1.685 10.398 1.00 97.88 220 HIS A CA 1
ATOM 1632 C C . HIS A 1 220 ? -1.487 -1.006 9.054 1.00 97.88 220 HIS A C 1
ATOM 1634 O O . HIS A 1 220 ? -2.610 -0.597 8.761 1.00 97.88 220 HIS A O 1
ATOM 1640 N N . VAL A 1 221 ? -0.455 -0.901 8.221 1.00 97.81 221 VAL A N 1
ATOM 1641 C CA . VAL A 1 221 ? -0.563 -0.423 6.839 1.00 97.81 221 VAL A CA 1
ATOM 1642 C C . VAL A 1 221 ? 0.175 -1.394 5.928 1.00 97.81 221 VAL A C 1
ATOM 1644 O O . VAL A 1 221 ? 1.359 -1.654 6.140 1.00 97.81 221 VAL A O 1
ATOM 1647 N N . LEU A 1 222 ? -0.511 -1.927 4.921 1.00 97.56 222 LEU A N 1
ATOM 1648 C CA . LEU A 1 222 ? 0.110 -2.715 3.862 1.00 97.56 222 LEU A CA 1
ATOM 1649 C C . LEU A 1 222 ? 0.510 -1.781 2.726 1.00 97.56 222 LEU A C 1
ATOM 1651 O O . LEU A 1 222 ? -0.347 -1.138 2.129 1.00 97.56 222 LEU A O 1
ATOM 1655 N N . CYS A 1 223 ? 1.796 -1.717 2.419 1.00 97.31 223 CYS A N 1
ATOM 1656 C CA . CYS A 1 223 ? 2.340 -0.925 1.327 1.00 97.31 223 CYS A CA 1
ATOM 1657 C C . CYS A 1 223 ? 2.840 -1.861 0.231 1.00 97.31 223 CYS A C 1
ATOM 1659 O O . CYS A 1 223 ? 3.762 -2.634 0.472 1.00 97.31 223 CYS A O 1
ATOM 1661 N N . HIS A 1 224 ? 2.271 -1.785 -0.964 1.00 95.94 224 HIS A N 1
ATOM 1662 C CA . HIS A 1 224 ? 2.720 -2.547 -2.122 1.00 95.94 224 HIS A CA 1
ATOM 1663 C C . HIS A 1 224 ? 3.441 -1.640 -3.110 1.00 95.94 224 HIS A C 1
ATOM 1665 O O . HIS A 1 224 ? 2.869 -0.653 -3.576 1.00 95.94 224 HIS A O 1
ATOM 1671 N N . LEU A 1 225 ? 4.694 -1.980 -3.401 1.00 94.62 225 LEU A N 1
ATOM 1672 C CA . LEU A 1 225 ? 5.548 -1.270 -4.341 1.00 94.62 225 LEU A CA 1
ATOM 1673 C C . LEU A 1 225 ? 5.513 -1.988 -5.694 1.00 94.62 225 LEU A C 1
ATOM 1675 O O . LEU A 1 225 ? 5.774 -3.188 -5.770 1.00 94.62 225 LEU A O 1
ATOM 1679 N N . TYR A 1 226 ? 5.241 -1.246 -6.761 1.00 92.81 226 TYR A N 1
ATOM 1680 C CA . TYR A 1 226 ? 5.205 -1.768 -8.125 1.00 92.81 226 TYR A CA 1
ATOM 1681 C C . TYR A 1 226 ? 5.986 -0.849 -9.074 1.00 92.81 226 TYR A C 1
ATOM 1683 O O . TYR A 1 226 ? 6.157 0.342 -8.806 1.00 92.81 226 TYR A O 1
ATOM 1691 N N . ARG A 1 227 ? 6.506 -1.400 -10.175 1.00 91.50 227 ARG A N 1
ATOM 1692 C CA . ARG A 1 227 ? 7.211 -0.613 -11.199 1.00 91.50 227 ARG A CA 1
ATOM 1693 C C . ARG A 1 227 ? 6.220 -0.026 -12.189 1.00 91.50 227 ARG A C 1
ATOM 1695 O O . ARG A 1 227 ? 5.219 -0.657 -12.512 1.00 91.50 227 ARG A O 1
ATOM 1702 N N . ILE A 1 228 ? 6.519 1.168 -12.680 1.00 90.31 228 ILE A N 1
ATOM 1703 C CA . ILE A 1 228 ? 5.780 1.796 -13.769 1.00 90.31 228 ILE A CA 1
ATOM 1704 C C . ILE A 1 228 ? 6.644 1.649 -15.018 1.00 90.31 228 ILE A C 1
ATOM 1706 O O . ILE A 1 228 ? 7.659 2.331 -15.153 1.00 90.31 228 ILE A O 1
ATOM 1710 N N . ASP A 1 229 ? 6.263 0.737 -15.910 1.00 83.56 229 ASP A N 1
ATOM 1711 C CA . ASP A 1 229 ? 6.966 0.561 -17.177 1.00 83.56 229 ASP A CA 1
ATOM 1712 C C . ASP A 1 229 ? 6.645 1.733 -18.114 1.00 83.56 229 ASP A C 1
ATOM 1714 O O . ASP A 1 229 ? 5.585 1.800 -18.737 1.00 83.56 229 ASP A O 1
ATOM 1718 N N . GLU A 1 230 ? 7.592 2.664 -18.238 1.00 66.25 230 GLU A N 1
ATOM 1719 C CA . GLU A 1 230 ? 7.486 3.824 -19.137 1.00 66.25 230 GLU A CA 1
ATOM 1720 C C . GLU A 1 230 ? 7.356 3.412 -20.615 1.00 66.25 230 GLU A C 1
ATOM 1722 O O . GLU A 1 230 ? 6.800 4.151 -21.420 1.00 66.25 230 GLU A O 1
ATOM 1727 N N . GLY A 1 231 ? 7.786 2.199 -20.979 1.00 61.28 231 GLY A N 1
ATOM 1728 C CA . GLY A 1 231 ? 7.708 1.689 -22.353 1.00 61.28 231 GLY A CA 1
ATOM 1729 C C . GLY A 1 231 ? 6.291 1.382 -22.853 1.00 61.28 231 GLY A C 1
ATOM 1730 O O . GLY A 1 231 ? 6.089 1.267 -24.059 1.00 61.28 231 GLY A O 1
ATOM 1731 N N . VAL A 1 232 ? 5.298 1.271 -21.964 1.00 55.31 232 VAL A N 1
ATOM 1732 C CA . VAL A 1 232 ? 3.888 1.074 -22.359 1.00 55.31 232 VAL A CA 1
ATOM 1733 C C . VAL A 1 232 ? 3.224 2.406 -22.745 1.00 55.31 232 VAL A C 1
ATOM 1735 O O . VAL A 1 232 ? 2.239 2.421 -23.477 1.00 55.31 232 VAL A O 1
ATOM 1738 N N . LEU A 1 233 ? 3.794 3.534 -22.314 1.00 51.44 233 LEU A N 1
ATOM 1739 C CA . LEU A 1 233 ? 3.254 4.879 -22.531 1.00 51.44 233 LEU A CA 1
ATOM 1740 C C . LEU A 1 233 ? 3.538 5.462 -23.923 1.00 51.44 233 LEU A C 1
ATOM 1742 O O . LEU A 1 233 ? 2.864 6.407 -24.328 1.00 51.44 233 LEU A O 1
ATOM 1746 N N . GLU A 1 234 ? 4.506 4.922 -24.666 1.00 53.59 234 GLU A N 1
ATOM 1747 C CA . GLU A 1 234 ? 4.874 5.448 -25.992 1.00 53.59 234 GLU A CA 1
ATOM 1748 C C . GLU A 1 234 ? 4.022 4.871 -27.143 1.00 53.59 234 GLU A C 1
ATOM 1750 O O . GLU A 1 234 ? 4.119 5.327 -28.284 1.00 53.59 234 GLU A O 1
ATOM 1755 N N . GLY A 1 235 ? 3.144 3.901 -26.863 1.00 50.72 235 GLY A N 1
ATOM 1756 C CA . GLY A 1 235 ? 2.190 3.360 -27.831 1.00 50.72 235 GLY A CA 1
ATOM 1757 C C . GLY A 1 235 ? 0.889 4.162 -27.865 1.00 50.72 235 GLY A C 1
ATOM 1758 O O . GLY A 1 235 ? -0.055 3.776 -27.186 1.00 50.72 235 GLY A O 1
ATOM 1759 N N . GLU A 1 236 ? 0.861 5.265 -28.626 1.00 46.84 236 GLU A N 1
ATOM 1760 C CA . GLU A 1 236 ? -0.325 5.995 -29.140 1.00 46.84 236 GLU A CA 1
ATOM 1761 C C . GLU A 1 236 ? -1.614 5.862 -28.296 1.00 46.84 236 GLU A C 1
ATOM 1763 O O . GLU A 1 236 ? -2.685 5.505 -28.785 1.00 46.84 236 GLU A O 1
ATOM 1768 N N . THR A 1 237 ? -1.515 6.122 -26.995 1.00 50.84 237 THR A N 1
ATOM 1769 C CA . THR A 1 237 ? -2.660 6.186 -26.087 1.00 50.84 237 THR A CA 1
ATOM 1770 C C . THR A 1 237 ? -2.734 7.602 -25.560 1.00 50.84 237 THR A C 1
ATOM 1772 O O . THR A 1 237 ? -1.736 8.174 -25.129 1.00 50.84 237 THR A O 1
ATOM 1775 N N . ASP A 1 238 ? -3.926 8.177 -25.687 1.00 52.09 238 ASP A N 1
ATOM 1776 C CA . ASP A 1 238 ? -4.262 9.547 -25.324 1.00 52.09 238 ASP A CA 1
ATOM 1777 C C . ASP A 1 238 ? -3.582 9.941 -23.992 1.00 52.09 238 ASP A C 1
ATOM 1779 O O . ASP A 1 238 ? -3.867 9.318 -22.960 1.00 52.09 238 ASP A O 1
ATOM 1783 N N . PRO A 1 239 ? -2.646 10.912 -23.982 1.00 55.38 239 PRO A N 1
ATOM 1784 C CA . PRO A 1 239 ? -1.841 11.249 -22.804 1.00 55.38 239 PRO A CA 1
ATOM 1785 C C . PRO A 1 239 ? -2.677 11.729 -21.606 1.00 55.38 239 PRO A C 1
ATOM 1787 O O . PRO A 1 239 ? -2.157 11.842 -20.498 1.00 55.38 239 PRO A O 1
ATOM 1790 N N . GLU A 1 240 ? -3.975 11.983 -21.796 1.00 52.19 240 GLU A N 1
ATOM 1791 C CA . GLU A 1 240 ? -4.919 12.285 -20.717 1.00 52.19 240 GLU A CA 1
ATOM 1792 C C . GLU A 1 240 ? -5.329 11.065 -19.867 1.00 52.19 240 GLU A C 1
ATOM 1794 O O . GLU A 1 240 ? -5.791 11.246 -18.740 1.00 52.19 240 GLU A O 1
ATOM 1799 N N . LEU A 1 241 ? -5.156 9.831 -20.358 1.00 53.78 241 LEU A N 1
ATOM 1800 C CA . LEU A 1 241 ? -5.565 8.602 -19.652 1.00 53.78 241 LEU A CA 1
ATOM 1801 C C . LEU A 1 241 ? -4.400 7.796 -19.070 1.00 53.78 241 LEU A C 1
ATOM 1803 O O . LEU A 1 241 ? -4.622 6.862 -18.300 1.00 53.78 241 LEU A O 1
ATOM 1807 N N . SER A 1 242 ? -3.169 8.120 -19.452 1.00 45.06 242 SER A N 1
ATOM 1808 C CA . SER A 1 242 ? -2.022 7.234 -19.252 1.00 45.06 242 SER A CA 1
ATOM 1809 C C . SER A 1 242 ? -1.192 7.565 -18.010 1.00 45.06 242 SER A C 1
ATOM 1811 O O . SER A 1 242 ? -0.365 6.768 -17.568 1.00 45.06 242 SER A O 1
ATOM 1813 N N . HIS A 1 243 ? -1.433 8.717 -17.388 1.00 44.28 243 HIS A N 1
ATOM 1814 C CA . HIS A 1 243 ? -0.925 8.992 -16.052 1.00 44.28 243 HIS A CA 1
ATOM 1815 C C . HIS A 1 243 ? -2.009 8.618 -15.042 1.00 44.28 243 HIS A C 1
ATOM 1817 O O . HIS A 1 243 ? -3.094 9.208 -15.093 1.00 44.28 243 HIS A O 1
ATOM 1823 N N . PRO A 1 244 ? -1.755 7.679 -14.103 1.00 46.09 244 PRO A N 1
ATOM 1824 C CA . PRO A 1 244 ? -2.640 7.558 -12.957 1.00 46.09 244 PRO A CA 1
ATOM 1825 C C . PRO A 1 244 ? -2.733 8.957 -12.335 1.00 46.09 244 PRO A C 1
ATOM 1827 O O . PRO A 1 244 ? -1.698 9.626 -12.219 1.00 46.09 244 PRO A O 1
ATOM 1830 N N . PRO A 1 245 ? -3.943 9.458 -12.027 1.00 42.66 245 PRO A N 1
ATOM 1831 C CA . PRO A 1 245 ? -4.102 10.819 -11.554 1.00 42.66 245 PRO A CA 1
ATOM 1832 C C . PRO A 1 245 ? -3.145 11.047 -10.383 1.00 42.66 245 PRO A C 1
ATOM 1834 O O . PRO A 1 245 ? -3.334 10.481 -9.311 1.00 42.66 245 PRO A O 1
ATOM 1837 N N . ARG A 1 246 ? -2.128 11.900 -10.576 1.00 46.25 246 ARG A N 1
ATOM 1838 C CA . ARG A 1 246 ? -1.280 12.409 -9.479 1.00 46.25 246 ARG A CA 1
ATOM 1839 C C . ARG A 1 246 ? -2.102 13.181 -8.445 1.00 46.25 246 ARG A C 1
ATOM 1841 O O . ARG A 1 246 ? -1.597 13.567 -7.397 1.00 46.25 246 ARG A O 1
ATOM 1848 N N . ASP A 1 247 ? -3.360 13.459 -8.772 1.00 46.16 247 ASP A N 1
ATOM 1849 C CA . ASP A 1 247 ? -4.301 14.083 -7.878 1.00 46.16 247 ASP A CA 1
ATOM 1850 C C . ASP A 1 247 ? -4.858 13.049 -6.888 1.00 46.16 247 ASP A C 1
ATOM 1852 O O . ASP A 1 247 ? -5.404 12.013 -7.274 1.00 46.16 247 ASP A O 1
ATOM 1856 N N . ARG A 1 248 ? -4.779 13.377 -5.593 1.00 47.34 248 ARG A N 1
ATOM 1857 C CA . ARG A 1 248 ? -5.284 12.595 -4.442 1.00 47.34 248 ARG A CA 1
ATOM 1858 C C . ARG A 1 248 ? -6.768 12.194 -4.563 1.00 47.34 248 ARG A C 1
ATOM 1860 O O . ARG A 1 248 ? -7.288 11.425 -3.758 1.00 47.34 248 ARG A O 1
ATOM 1867 N N . THR A 1 249 ? -7.481 12.735 -5.547 1.00 44.00 249 THR A N 1
ATOM 1868 C CA . THR A 1 249 ? -8.864 12.411 -5.910 1.00 44.00 249 THR A CA 1
ATOM 1869 C C . THR A 1 249 ? -9.005 11.145 -6.764 1.00 44.00 249 THR A C 1
ATOM 1871 O O . THR A 1 249 ? -10.099 10.580 -6.790 1.00 44.00 249 THR A O 1
ATOM 1874 N N . GLY A 1 250 ? -7.942 10.656 -7.416 1.00 43.84 250 GLY A N 1
ATOM 1875 C CA . GLY A 1 250 ? -7.975 9.451 -8.258 1.00 43.84 250 GLY A CA 1
ATOM 1876 C C . GLY A 1 250 ? -8.351 8.186 -7.485 1.00 43.84 250 GLY A C 1
ATOM 1877 O O . GLY A 1 250 ? -9.215 7.423 -7.910 1.00 43.84 250 GLY A O 1
ATOM 1878 N N . ILE A 1 251 ? -7.814 8.040 -6.275 1.00 50.34 251 ILE A N 1
ATOM 1879 C CA . ILE A 1 251 ? -8.193 6.978 -5.334 1.00 50.34 251 ILE A CA 1
ATOM 1880 C C . ILE A 1 251 ? -9.674 7.069 -4.990 1.00 50.34 251 ILE A C 1
ATOM 1882 O O . ILE A 1 251 ? -10.364 6.064 -5.016 1.00 50.34 251 ILE A O 1
ATOM 1886 N N . LYS A 1 252 ? -10.234 8.262 -4.767 1.00 48.31 252 LYS A N 1
ATOM 1887 C CA . LYS A 1 252 ? -11.679 8.375 -4.506 1.00 48.31 252 LYS A CA 1
ATOM 1888 C C . LYS A 1 252 ? -12.549 7.901 -5.671 1.00 48.31 252 LYS A C 1
ATOM 1890 O O . LYS A 1 252 ? -13.714 7.624 -5.436 1.00 48.31 252 LYS A O 1
ATOM 1895 N N . ARG A 1 253 ? -12.033 7.814 -6.903 1.00 48.22 253 ARG A N 1
ATOM 1896 C CA . ARG A 1 253 ? -12.758 7.179 -8.019 1.00 48.22 253 ARG A CA 1
ATOM 1897 C C . ARG A 1 253 ? -12.635 5.656 -8.011 1.00 48.22 253 ARG A C 1
ATOM 1899 O O . ARG A 1 253 ? -13.561 5.003 -8.468 1.00 48.22 253 ARG A O 1
ATOM 1906 N N . LEU A 1 254 ? -11.537 5.114 -7.484 1.00 47.66 254 LEU A N 1
ATOM 1907 C CA . LEU A 1 254 ? -11.359 3.672 -7.284 1.00 47.66 254 LEU A CA 1
ATOM 1908 C C . LEU A 1 254 ? -12.151 3.165 -6.066 1.00 47.66 254 LEU A C 1
ATOM 1910 O O . LEU A 1 254 ? -12.777 2.123 -6.147 1.00 47.66 254 LEU A O 1
ATOM 1914 N N . PHE A 1 255 ? -12.210 3.953 -4.990 1.00 50.78 255 PHE A N 1
ATOM 1915 C CA . PHE A 1 255 ? -12.853 3.611 -3.712 1.00 50.78 255 PHE A CA 1
ATOM 1916 C C . PHE A 1 255 ? -14.200 4.331 -3.486 1.00 50.78 255 PHE A C 1
ATOM 1918 O O . PHE A 1 255 ? -14.722 4.369 -2.374 1.00 50.78 255 PHE A O 1
ATOM 1925 N N . GLY A 1 256 ? -14.742 4.988 -4.514 1.00 42.19 256 GLY A N 1
ATOM 1926 C CA . GLY A 1 256 ? -15.947 5.811 -4.414 1.00 42.19 256 GLY A CA 1
ATOM 1927 C C . GLY A 1 256 ? -17.218 5.045 -4.745 1.00 42.19 256 GLY A C 1
ATOM 1928 O O . GLY A 1 256 ? -17.619 4.992 -5.909 1.00 42.19 256 GLY A O 1
ATOM 1929 N N . ARG A 1 257 ? -17.891 4.543 -3.711 1.00 39.41 257 ARG A N 1
ATOM 1930 C CA . ARG A 1 257 ? -19.354 4.430 -3.676 1.00 39.41 257 ARG A CA 1
ATOM 1931 C C . ARG A 1 257 ? -19.911 5.347 -2.598 1.00 39.41 257 ARG A C 1
ATOM 1933 O O . ARG A 1 257 ? -19.256 5.476 -1.543 1.00 39.41 257 ARG A O 1
#

Sequence (257 aa):
MTDPDPIAPSNERKHCRPAPAASLTRVSIRGATQPRPPDEREEVVHVYGTSPVIEAQAAVIADNSNPSLRRVFPAANTRAPTHASRDSAPRCIGQDSDIAPSAIIDLWEHLAADRLRPDISDFDPITIAGHWPNSLLLRVSERGRRPGLEVAHMFAPPAGGLTSAIPIDAMTVDWIVGLGREVVITGGPVHETDAVPTSSGSTSCGVIALPFGAETSVDHVLCHLYRIDEGVLEGETDPELSHPPRDRTGIKRLFGR

Radius of gyration: 30.27 Å; chains: 1; bounding box: 113×88×62 Å

pLDDT: mean 70.77, std 21.62, range [37.56, 98.0]

Foldseek 3Di:
DDDDDDDDDDDPPDDDDDDDDDDPDDDDDDDDDDDDDDDDDDDDDDDDDDDDDDDDDDDDDDDDDDDDDPDDDDDDPDDDDPDDDDPCDPPPPPDPDPQPPCVVVVVQCVQCPVHPGHAVVSDDLVVCLVRFAQKWKWFWDPPPDATDTDGPDHSHHDVVDPDDTDDCDPVNVVVQRVLQSVCQVVVAKDKAWDFPQDPVGTFIKMKIWGFHDDRVGGGMIMIGIDGDPCVVVVPPDDPVPNDQPNDRCSVCVVVPD

Secondary structure (DSSP, 8-state):
--PPPPPPPP------PPPPP------------PPPPPP-------------------------------------------------------------TTHHHHHHHHHHTTSSS--GGG--HHHHHHH--SEEEEEEE--SSS-EEEEEEEEPPPTT-SSPPP---HHHHHHHHHHHHHHHHHSS-EEEEEEEEETTEEEEEEEEEEEESSTT---EEEEEEEE--GGGTTSS--TTTSS--SSTTHHHHHS--